Protein AF-A0A9P1FTI4-F1 (afdb_monomer_lite)

Structure (mmCIF, N/CA/C/O backbone):
data_AF-A0A9P1FTI4-F1
#
_entry.id   AF-A0A9P1FTI4-F1
#
loop_
_atom_site.group_PDB
_atom_site.id
_atom_site.type_symbol
_atom_site.label_atom_id
_atom_site.label_alt_id
_atom_site.label_comp_id
_atom_site.label_asym_id
_atom_site.label_entity_id
_atom_site.label_seq_id
_atom_site.pdbx_PDB_ins_code
_atom_site.Cartn_x
_atom_site.Cartn_y
_atom_site.Cartn_z
_atom_site.occupancy
_atom_site.B_iso_or_equiv
_atom_site.auth_seq_id
_atom_site.auth_comp_id
_atom_site.auth_asym_id
_atom_site.auth_atom_id
_atom_site.pdbx_PDB_model_num
ATOM 1 N N . MET A 1 1 ? -31.763 25.093 73.294 1.00 42.66 1 MET A N 1
ATOM 2 C CA . MET A 1 1 ? -30.892 25.467 72.161 1.00 42.66 1 MET A CA 1
ATOM 3 C C . MET A 1 1 ? -30.062 24.244 71.807 1.00 42.66 1 MET A C 1
ATOM 5 O O . MET A 1 1 ? -29.067 23.992 72.467 1.00 42.66 1 MET A O 1
ATOM 9 N N . ALA A 1 2 ? -30.542 23.418 70.876 1.00 40.00 2 ALA A N 1
ATOM 10 C CA . ALA A 1 2 ? -29.812 22.247 70.394 1.00 40.00 2 ALA A CA 1
ATOM 11 C C . ALA A 1 2 ? -29.097 22.649 69.100 1.00 40.00 2 ALA A C 1
ATOM 13 O O . ALA A 1 2 ? -29.749 23.074 68.147 1.00 40.00 2 ALA A O 1
ATOM 14 N N . ALA A 1 3 ? -27.766 22.609 69.123 1.00 43.12 3 ALA A N 1
ATOM 15 C CA . ALA A 1 3 ? -26.923 22.928 67.983 1.00 43.12 3 ALA A CA 1
ATOM 16 C C . ALA A 1 3 ? -27.017 21.798 66.950 1.00 43.12 3 ALA A C 1
ATOM 18 O O . ALA A 1 3 ? -26.816 20.630 67.278 1.00 43.12 3 ALA A O 1
ATOM 19 N N . ALA A 1 4 ? -27.364 22.160 65.717 1.00 46.47 4 ALA A N 1
ATOM 20 C CA . ALA A 1 4 ? -27.343 21.265 64.574 1.00 46.47 4 ALA A CA 1
ATOM 21 C C . ALA A 1 4 ? -25.889 21.068 64.124 1.00 46.47 4 ALA A C 1
ATOM 23 O O . ALA A 1 4 ? -25.271 21.985 63.582 1.00 46.47 4 ALA A O 1
ATOM 24 N N . ASP A 1 5 ? -25.359 19.872 64.367 1.00 45.69 5 ASP A N 1
ATOM 25 C CA . ASP A 1 5 ? -24.076 19.411 63.843 1.00 45.69 5 ASP A CA 1
ATOM 26 C C . ASP A 1 5 ? -24.186 19.260 62.317 1.00 45.69 5 ASP A C 1
ATOM 28 O O . ASP A 1 5 ? -24.757 18.303 61.791 1.00 45.69 5 ASP A O 1
ATOM 32 N N . SER A 1 6 ? -23.696 20.264 61.592 1.00 50.72 6 SER A N 1
ATOM 33 C CA . SER A 1 6 ? -23.558 20.220 60.137 1.00 50.72 6 SER A CA 1
ATOM 34 C C . SER A 1 6 ? -22.276 19.470 59.796 1.00 50.72 6 SER A C 1
ATOM 36 O O . SER A 1 6 ? -21.194 20.055 59.755 1.00 50.72 6 SER A O 1
ATOM 38 N N . GLN A 1 7 ? -22.392 18.165 59.550 1.00 48.97 7 GLN A N 1
ATOM 39 C CA . GLN A 1 7 ? -21.304 17.389 58.965 1.00 48.97 7 GLN A CA 1
ATOM 40 C C . GLN A 1 7 ? -21.065 17.860 57.529 1.00 48.97 7 GLN A C 1
ATOM 42 O O . GLN A 1 7 ? -21.863 17.628 56.623 1.00 48.97 7 GLN A O 1
ATOM 47 N N . VAL A 1 8 ? -19.943 18.549 57.344 1.00 47.97 8 VAL A N 1
ATOM 48 C CA . VAL A 1 8 ? -19.378 18.892 56.043 1.00 47.97 8 VAL A CA 1
ATOM 49 C C . VAL A 1 8 ? -18.889 17.597 55.394 1.00 47.97 8 VAL A C 1
ATOM 51 O O . VAL A 1 8 ? -17.816 17.092 55.718 1.00 47.97 8 VAL A O 1
ATOM 54 N N . THR A 1 9 ? -19.690 17.040 54.489 1.00 51.03 9 THR A N 1
ATOM 55 C CA . THR A 1 9 ? -19.291 15.946 53.600 1.00 51.03 9 THR A CA 1
ATOM 56 C C . THR A 1 9 ? -18.140 16.442 52.724 1.00 51.03 9 THR A C 1
ATOM 58 O O . THR A 1 9 ? -18.342 17.263 51.828 1.00 51.03 9 THR A O 1
ATOM 61 N N . GLN A 1 10 ? -16.913 15.991 52.992 1.00 48.75 10 GLN A N 1
ATOM 62 C CA . GLN A 1 10 ? -15.814 16.194 52.049 1.00 48.75 10 GLN A CA 1
ATOM 63 C C . GLN A 1 10 ? -16.157 15.462 50.740 1.00 48.75 10 GLN A C 1
ATOM 65 O O . GLN A 1 10 ? -16.617 14.320 50.801 1.00 48.75 10 GLN A O 1
ATOM 70 N N . PRO A 1 11 ? -15.962 16.078 49.561 1.00 52.66 11 PRO A N 1
ATOM 71 C CA . PRO A 1 11 ? -16.122 15.366 48.304 1.00 52.66 11 PRO A CA 1
ATOM 72 C C . PRO A 1 11 ? -15.037 14.288 48.218 1.00 52.66 11 PRO A C 1
ATOM 74 O O . PRO A 1 11 ? -13.849 14.609 48.172 1.00 52.66 11 PRO A O 1
ATOM 77 N N . GLU A 1 12 ? -15.441 13.014 48.211 1.00 57.22 12 GLU A N 1
ATOM 78 C CA . GLU A 1 12 ? -14.567 11.903 47.834 1.00 57.22 12 GLU A CA 1
ATOM 79 C C . GLU A 1 12 ? -13.951 12.235 46.472 1.00 57.22 12 GLU A C 1
ATOM 81 O O . GLU A 1 12 ? -14.649 12.310 45.457 1.00 57.22 12 GLU A O 1
ATOM 86 N N . MET A 1 13 ? -12.642 12.496 46.444 1.00 57.00 13 MET A N 1
ATOM 87 C CA . MET A 1 13 ? -11.957 12.645 45.170 1.00 57.00 13 MET A CA 1
ATOM 88 C C . MET A 1 13 ? -12.032 11.305 44.434 1.00 57.00 13 MET A C 1
ATOM 90 O O . MET A 1 13 ? -11.666 10.284 45.022 1.00 57.00 13 MET A O 1
ATOM 94 N N . PRO A 1 14 ? -12.475 11.284 43.166 1.00 65.38 14 PRO A N 1
ATOM 95 C CA . PRO A 1 14 ? -12.556 10.047 42.411 1.00 65.38 14 PRO A CA 1
ATOM 96 C C . PRO A 1 14 ? -11.167 9.412 42.324 1.00 65.38 14 PRO A C 1
ATOM 98 O O . PRO A 1 14 ? -10.185 10.063 41.960 1.00 65.38 14 PRO A O 1
ATOM 101 N N . GLU A 1 15 ? -11.090 8.133 42.685 1.00 82.38 15 GLU A N 1
ATOM 102 C CA . GLU A 1 15 ? -9.857 7.354 42.651 1.00 82.38 15 GLU A CA 1
ATOM 103 C C . GLU A 1 15 ? -9.320 7.325 41.207 1.00 82.38 15 GLU A C 1
ATOM 105 O O . GLU A 1 15 ? -9.916 6.728 40.302 1.00 82.38 15 GLU A O 1
ATOM 110 N N . GLN A 1 16 ? -8.217 8.043 40.968 1.00 90.00 16 GLN A N 1
ATOM 111 C CA . GLN A 1 16 ? -7.611 8.139 39.644 1.00 90.00 16 GLN A CA 1
ATOM 112 C C . GLN A 1 16 ? -6.806 6.879 39.328 1.00 90.00 16 GLN A C 1
ATOM 114 O O . GLN A 1 16 ? -5.861 6.515 40.027 1.00 90.00 16 GLN A O 1
ATOM 119 N N . MET A 1 17 ? -7.136 6.250 38.206 1.00 93.19 17 MET A N 1
ATOM 120 C CA . MET A 1 17 ? -6.554 4.998 37.742 1.00 93.19 17 MET A CA 1
ATOM 121 C C . MET A 1 17 ? -5.672 5.227 36.513 1.00 93.19 17 MET A C 1
ATOM 123 O O . MET A 1 17 ? -6.069 5.886 35.550 1.00 93.19 17 MET A O 1
ATOM 127 N N . LYS A 1 18 ? -4.470 4.640 36.500 1.00 95.44 18 LYS A N 1
ATOM 128 C CA . LYS A 1 18 ? -3.548 4.727 35.355 1.00 95.44 18 LYS A CA 1
ATOM 129 C C . LYS A 1 18 ? -3.858 3.661 34.310 1.00 95.44 18 LYS A C 1
ATOM 131 O O . LYS A 1 18 ? -3.887 2.467 34.603 1.00 95.44 18 LYS A O 1
ATOM 136 N N . CYS A 1 19 ? -4.060 4.082 33.063 1.00 97.00 19 CYS A N 1
ATOM 137 C CA . CYS A 1 19 ? -4.271 3.172 31.941 1.00 97.00 19 CYS A CA 1
ATOM 138 C C . CYS A 1 19 ? -2.994 2.385 31.625 1.00 97.00 19 CYS A C 1
ATOM 140 O O . CYS A 1 19 ? -1.959 2.976 31.341 1.00 97.00 19 CYS A O 1
ATOM 142 N N . TRP A 1 20 ? -3.085 1.055 31.573 1.00 96.56 20 TRP A N 1
ATOM 143 C CA . TRP A 1 20 ? -1.959 0.168 31.261 1.00 96.56 20 TRP A CA 1
ATOM 144 C C . TRP A 1 20 ? -1.377 0.385 29.854 1.00 96.56 20 TRP A C 1
ATOM 146 O O . TRP A 1 20 ? -0.209 0.092 29.635 1.00 96.56 20 TRP A O 1
ATOM 156 N N . LEU A 1 21 ? -2.176 0.890 28.903 1.00 95.94 21 LEU A N 1
ATOM 157 C CA . LEU A 1 21 ? -1.749 1.047 27.509 1.00 95.94 21 LEU A CA 1
ATOM 158 C C . LEU A 1 21 ? -1.264 2.440 27.135 1.00 95.94 21 LEU A C 1
ATOM 160 O O . LEU A 1 21 ? -0.453 2.509 26.237 1.00 95.94 21 LEU A O 1
ATOM 164 N N . CYS A 1 22 ? -1.758 3.527 27.737 1.00 96.38 22 CYS A N 1
ATOM 165 C CA . CYS A 1 22 ? -1.290 4.891 27.420 1.00 96.38 22 CYS A CA 1
ATOM 166 C C . CYS A 1 22 ? -0.618 5.599 28.604 1.00 96.38 22 CYS A C 1
ATOM 168 O O . CYS A 1 22 ? -0.167 6.739 28.466 1.00 96.38 22 CYS A O 1
ATOM 170 N N . ALA A 1 23 ? -0.594 4.955 29.774 1.00 95.94 23 ALA A N 1
ATOM 171 C CA . ALA A 1 23 ? -0.052 5.467 31.031 1.00 95.94 23 ALA A CA 1
ATOM 172 C C . ALA A 1 23 ? -0.648 6.808 31.517 1.00 95.94 23 ALA A C 1
ATOM 174 O O . ALA A 1 23 ? -0.103 7.419 32.432 1.00 95.94 23 ALA A O 1
ATOM 175 N N . GLN A 1 24 ? -1.765 7.270 30.940 1.00 95.06 24 GLN A N 1
ATOM 176 C CA . GLN A 1 24 ? -2.508 8.442 31.418 1.00 95.06 24 GLN A CA 1
ATOM 177 C C . GLN A 1 24 ? -3.446 8.061 32.574 1.00 95.06 24 GLN A C 1
ATOM 179 O O . GLN A 1 24 ? -3.925 6.923 32.636 1.00 95.06 24 GLN A O 1
ATOM 184 N N . SER A 1 25 ? -3.700 9.012 33.474 1.00 95.31 25 SER A N 1
ATOM 185 C CA . SER A 1 25 ? -4.642 8.870 34.590 1.00 95.31 25 SER A CA 1
ATOM 186 C C . SER A 1 25 ? -6.066 9.208 34.148 1.00 95.31 25 SER A C 1
ATOM 188 O O . SER A 1 25 ? -6.272 10.172 33.414 1.00 95.31 25 SER A O 1
ATOM 190 N N . PHE A 1 26 ? -7.035 8.419 34.602 1.00 94.56 26 PHE A N 1
ATOM 191 C CA . PHE A 1 26 ? -8.459 8.586 34.314 1.00 94.56 26 PHE A CA 1
ATOM 192 C C . PHE A 1 26 ? -9.287 8.275 35.555 1.00 94.56 26 PHE A C 1
ATOM 194 O O . PHE A 1 26 ? -8.846 7.518 36.419 1.00 94.56 26 PHE A O 1
ATOM 201 N N . ASP A 1 27 ? -10.518 8.769 35.595 1.00 94.06 27 ASP A N 1
ATOM 202 C CA . ASP A 1 27 ? -11.474 8.350 36.619 1.00 94.06 27 ASP A CA 1
ATOM 203 C C . ASP A 1 27 ? -11.895 6.890 36.388 1.00 94.06 27 ASP A C 1
ATOM 205 O O . ASP A 1 27 ? -11.961 6.417 35.245 1.00 94.06 27 ASP A O 1
ATOM 209 N N . ALA A 1 28 ? -12.255 6.176 37.458 1.00 89.62 28 ALA A N 1
ATOM 210 C CA . ALA A 1 28 ? -12.674 4.774 37.379 1.00 89.62 28 ALA A CA 1
ATOM 211 C C . ALA A 1 28 ? -13.807 4.527 36.352 1.00 89.62 28 ALA A C 1
ATOM 213 O O . ALA A 1 28 ? -13.798 3.512 35.651 1.00 89.62 28 ALA A O 1
ATOM 214 N N . GLY A 1 29 ? -14.736 5.480 36.191 1.00 91.44 29 GLY A N 1
ATOM 215 C CA . GLY A 1 29 ? -15.846 5.402 35.229 1.00 91.44 29 GLY A CA 1
ATOM 216 C C . GLY A 1 29 ? -15.455 5.591 33.754 1.00 91.44 29 GLY A C 1
ATOM 217 O O . GLY A 1 29 ? -16.225 5.243 32.860 1.00 91.44 29 GLY A O 1
ATOM 218 N N . GLN A 1 30 ? -14.258 6.106 33.464 1.00 91.62 30 GLN A N 1
ATOM 219 C CA . GLN A 1 30 ? -13.787 6.382 32.097 1.00 91.62 30 GLN A CA 1
ATOM 220 C C . GLN A 1 30 ? -13.090 5.176 31.442 1.00 91.62 30 GLN A C 1
ATOM 222 O O . GLN A 1 30 ? -12.586 5.254 30.311 1.00 91.62 30 GLN A O 1
ATOM 227 N N . GLY A 1 31 ? -13.041 4.041 32.137 1.00 93.06 31 GLY A N 1
ATOM 228 C CA . GLY A 1 31 ? -12.370 2.840 31.672 1.00 93.06 31 GLY A CA 1
ATOM 229 C C . GLY A 1 31 ? -12.990 1.560 32.205 1.00 93.06 31 GLY A C 1
ATOM 230 O O . GLY A 1 31 ? -14.121 1.521 32.679 1.00 93.06 31 GLY A O 1
ATOM 231 N N . ARG A 1 32 ? -12.243 0.470 32.056 1.00 93.81 32 ARG A N 1
ATOM 232 C CA . ARG A 1 32 ? -12.581 -0.830 32.631 1.00 93.81 32 ARG A CA 1
ATOM 233 C C . ARG A 1 32 ? -11.359 -1.402 33.324 1.00 93.81 32 ARG A C 1
ATOM 235 O O . ARG A 1 32 ? -10.281 -1.465 32.730 1.00 93.81 32 ARG A O 1
ATOM 242 N N . LEU A 1 33 ? -11.556 -1.851 34.557 1.00 92.94 33 LEU A N 1
ATOM 243 C CA . LEU A 1 33 ? -10.583 -2.633 35.302 1.00 92.94 33 LEU A CA 1
ATOM 244 C C . LEU A 1 33 ? -10.789 -4.118 34.980 1.00 92.94 33 LEU A C 1
ATOM 246 O O . LEU A 1 33 ? -11.900 -4.632 35.086 1.00 92.94 33 LEU A O 1
ATOM 250 N N . HIS A 1 34 ? -9.730 -4.803 34.554 1.00 91.06 34 HIS A N 1
ATOM 251 C CA . HIS A 1 34 ? -9.733 -6.248 34.338 1.00 91.06 34 HIS A CA 1
ATOM 252 C C . HIS A 1 34 ? -8.574 -6.878 35.116 1.00 91.06 34 HIS A C 1
ATOM 254 O O . HIS A 1 34 ? -7.407 -6.775 34.721 1.00 91.06 34 HIS A O 1
ATOM 260 N N . GLY A 1 35 ? -8.888 -7.518 36.244 1.00 91.50 35 GLY A N 1
ATOM 261 C CA . GLY A 1 35 ? -7.881 -7.941 37.218 1.00 91.50 35 GLY A CA 1
ATOM 262 C C . GLY A 1 35 ? -7.117 -6.727 37.756 1.00 91.50 35 GLY A C 1
ATOM 263 O O . GLY A 1 35 ? -7.725 -5.768 38.213 1.00 91.50 35 GLY A O 1
ATOM 264 N N . LYS A 1 36 ? -5.784 -6.736 37.642 1.00 91.38 36 LYS A N 1
ATOM 265 C CA . LYS A 1 36 ? -4.912 -5.624 38.076 1.00 91.38 36 LYS A CA 1
ATOM 266 C C . LYS A 1 36 ? -4.657 -4.561 36.995 1.00 91.38 36 LYS A C 1
ATOM 268 O O . LYS A 1 36 ? -3.855 -3.659 37.206 1.00 91.38 36 LYS A O 1
ATOM 273 N N . LYS A 1 37 ? -5.264 -4.687 35.807 1.00 93.75 37 LYS A N 1
ATOM 274 C CA . LYS A 1 37 ? -4.993 -3.805 34.659 1.00 93.75 37 LYS A CA 1
ATOM 275 C C . LYS A 1 37 ? -6.194 -2.919 34.363 1.00 93.75 37 LYS A C 1
ATOM 277 O O . LYS A 1 37 ? -7.245 -3.414 33.956 1.00 93.75 37 LYS A O 1
ATOM 282 N N . PHE A 1 38 ? -6.022 -1.611 34.519 1.00 95.81 38 PHE A N 1
ATOM 283 C CA . PHE A 1 38 ? -7.006 -0.623 34.092 1.00 95.81 38 PHE A CA 1
ATOM 284 C C . PHE A 1 38 ? -6.761 -0.213 32.635 1.00 95.81 38 PHE A C 1
ATOM 286 O O . PHE A 1 38 ? -5.624 0.012 32.220 1.00 95.81 38 PHE A O 1
ATOM 293 N N . LEU A 1 39 ? -7.827 -0.119 31.841 1.00 96.38 39 LEU A N 1
ATOM 294 C CA . LEU A 1 39 ? -7.790 0.349 30.456 1.00 96.38 39 LEU A CA 1
ATOM 295 C C . LEU A 1 39 ? -8.826 1.449 30.254 1.00 96.38 39 LEU A C 1
ATOM 297 O O . LEU A 1 39 ? -10.020 1.202 30.429 1.00 96.38 39 LEU A O 1
ATOM 301 N N . CYS A 1 40 ? -8.397 2.629 29.802 1.00 96.00 40 CYS A N 1
ATOM 302 C CA . CYS A 1 40 ? -9.334 3.684 29.418 1.00 96.00 40 CYS A CA 1
ATOM 303 C C . CYS A 1 40 ? -10.192 3.245 28.217 1.00 96.00 40 CYS A C 1
ATOM 305 O O . CYS A 1 40 ? -9.799 2.370 27.433 1.00 96.00 40 CYS A O 1
ATOM 307 N N . GLY A 1 41 ? -11.364 3.859 28.042 1.00 93.62 41 GLY A N 1
ATOM 308 C CA . GLY A 1 41 ? -12.307 3.484 26.984 1.00 93.62 41 GLY A CA 1
ATOM 309 C C . GLY A 1 41 ? -11.699 3.509 25.575 1.00 93.62 41 GLY A C 1
ATOM 310 O O . GLY A 1 41 ? -11.929 2.588 24.788 1.00 93.62 41 GLY A O 1
ATOM 311 N N . LEU A 1 42 ? -10.861 4.510 25.271 1.00 94.06 42 LEU A N 1
ATOM 312 C CA . LEU A 1 42 ? -10.211 4.629 23.963 1.00 94.06 42 LEU A CA 1
ATOM 313 C C . LEU A 1 42 ? -9.194 3.513 23.729 1.00 94.06 42 LEU A C 1
ATOM 315 O O . LEU A 1 42 ? -9.280 2.821 22.716 1.00 94.06 42 LEU A O 1
ATOM 319 N N . CYS A 1 43 ? -8.274 3.297 24.671 1.00 95.38 43 CYS A N 1
ATOM 320 C CA . CYS A 1 43 ? -7.262 2.249 24.558 1.00 95.38 43 CYS A CA 1
ATOM 321 C C . CYS A 1 43 ? -7.896 0.854 24.530 1.00 95.38 43 CYS A C 1
ATOM 323 O O . CYS A 1 43 ? -7.479 0.000 23.752 1.00 95.38 43 CYS A O 1
ATOM 325 N N . SER A 1 44 ? -8.953 0.630 25.317 1.00 94.25 44 SER A N 1
ATOM 326 C CA . SER A 1 44 ? -9.716 -0.622 25.303 1.00 94.25 44 SER A CA 1
ATOM 327 C C . SER A 1 44 ? -10.363 -0.888 23.939 1.00 94.25 44 SER A C 1
ATOM 329 O O . SER A 1 44 ? -10.307 -2.015 23.437 1.00 94.25 44 SER A O 1
ATOM 331 N N . ASN A 1 45 ? -10.965 0.136 23.325 1.00 93.25 45 ASN A N 1
ATOM 332 C CA . ASN A 1 45 ? -11.580 0.018 22.005 1.00 93.25 45 ASN A CA 1
ATOM 333 C C . ASN A 1 45 ? -10.532 -0.174 20.899 1.00 93.25 45 ASN A C 1
ATOM 335 O O . ASN A 1 45 ? -10.669 -1.066 20.061 1.00 93.25 45 ASN A O 1
ATOM 339 N N . ALA A 1 46 ? -9.455 0.612 20.925 1.00 94.12 46 ALA A N 1
ATOM 340 C CA . ALA A 1 46 ? -8.348 0.496 19.985 1.00 94.12 46 ALA A CA 1
ATOM 341 C C . ALA A 1 46 ? -7.705 -0.898 20.065 1.00 94.12 46 ALA A C 1
ATOM 343 O O . ALA A 1 46 ? -7.596 -1.589 19.057 1.00 94.12 46 ALA A O 1
ATOM 344 N N . HIS A 1 47 ? -7.388 -1.386 21.263 1.00 93.44 47 HIS A N 1
ATOM 345 C CA . HIS A 1 47 ? -6.794 -2.710 21.437 1.00 93.44 47 HIS A CA 1
ATOM 346 C C . HIS A 1 47 ? -7.713 -3.844 20.951 1.00 93.44 47 HIS A C 1
ATOM 348 O O . HIS A 1 47 ? -7.256 -4.772 20.283 1.00 93.44 47 HIS A O 1
ATOM 354 N N . ARG A 1 48 ? -9.026 -3.763 21.216 1.00 92.56 48 ARG A N 1
ATOM 355 C CA . ARG A 1 48 ? -10.003 -4.721 20.664 1.00 92.56 48 ARG A CA 1
ATOM 356 C C . ARG A 1 48 ? -10.086 -4.649 19.143 1.00 92.56 48 ARG A C 1
ATOM 358 O O . ARG A 1 48 ? -10.144 -5.684 18.485 1.00 92.56 48 ARG A O 1
ATOM 365 N N . THR A 1 49 ? -10.055 -3.444 18.584 1.00 92.56 49 THR A N 1
ATOM 366 C CA . THR A 1 49 ? -10.085 -3.226 17.135 1.00 92.56 49 THR A CA 1
ATOM 367 C C . THR A 1 49 ? -8.830 -3.787 16.462 1.00 92.56 49 THR A C 1
ATOM 369 O O . THR A 1 49 ? -8.955 -4.440 15.428 1.00 92.56 49 THR A O 1
ATOM 372 N N . MET A 1 50 ? -7.643 -3.628 17.059 1.00 92.81 50 MET A N 1
ATOM 373 C CA . MET A 1 50 ? -6.407 -4.261 16.573 1.00 92.81 50 MET A CA 1
ATOM 374 C C . MET A 1 50 ? -6.537 -5.783 16.569 1.00 92.81 50 MET A C 1
ATOM 376 O O . MET A 1 50 ? -6.362 -6.402 15.525 1.00 92.81 50 MET A O 1
ATOM 380 N N . ARG A 1 51 ? -6.964 -6.388 17.687 1.00 91.31 51 ARG A N 1
ATOM 381 C CA . ARG A 1 51 ? -7.171 -7.844 17.750 1.00 91.31 51 ARG A CA 1
ATOM 382 C C . ARG A 1 51 ? -8.187 -8.345 16.726 1.00 91.31 51 ARG A C 1
ATOM 384 O O . ARG A 1 51 ? -7.963 -9.380 16.114 1.00 91.31 51 ARG A O 1
ATOM 391 N N . ARG A 1 52 ? -9.273 -7.604 16.487 1.00 90.69 52 ARG A N 1
ATOM 392 C CA . ARG A 1 52 ? -10.298 -7.992 15.504 1.00 90.69 52 ARG A CA 1
ATOM 393 C C . ARG A 1 52 ? -9.785 -7.974 14.064 1.00 90.69 52 ARG A C 1
ATOM 395 O O . ARG A 1 52 ? -10.219 -8.805 13.271 1.00 90.69 52 ARG A O 1
ATOM 402 N N . ASN A 1 53 ? -8.940 -7.004 13.715 1.00 90.44 53 ASN A N 1
ATOM 403 C CA . ASN A 1 53 ? -8.477 -6.826 12.337 1.00 90.44 53 ASN A CA 1
ATOM 404 C C . ASN A 1 53 ? -7.148 -7.533 12.051 1.00 90.44 53 ASN A C 1
ATOM 406 O O . ASN A 1 53 ? -6.937 -7.915 10.913 1.00 90.44 53 ASN A O 1
ATOM 410 N N . LEU A 1 54 ? -6.277 -7.727 13.046 1.00 91.31 54 LEU A N 1
ATOM 411 C CA . LEU A 1 54 ? -4.934 -8.305 12.874 1.00 91.31 54 LEU A CA 1
ATOM 412 C C . LEU A 1 54 ? -4.729 -9.634 13.617 1.00 91.31 54 LEU A C 1
ATOM 414 O O . LEU A 1 54 ? -3.682 -10.262 13.483 1.00 91.31 54 LEU A O 1
ATOM 418 N N . GLY A 1 55 ? -5.691 -10.061 14.440 1.00 87.38 55 GLY A N 1
ATOM 419 C CA . GLY A 1 55 ? -5.546 -11.230 15.316 1.00 87.38 55 GLY A CA 1
ATOM 420 C C . GLY A 1 55 ? -4.661 -10.991 16.547 1.00 87.38 55 GLY A C 1
ATOM 421 O O . GLY A 1 55 ? -4.490 -11.892 17.359 1.00 87.38 55 GLY A O 1
ATOM 422 N N . GLY A 1 56 ? -4.110 -9.787 16.720 1.00 89.00 56 GLY A N 1
ATOM 423 C CA . GLY A 1 56 ? -3.151 -9.475 17.777 1.00 89.00 56 GLY A CA 1
ATOM 424 C C . GLY A 1 56 ? -2.495 -8.115 17.568 1.00 89.00 56 GLY A C 1
ATOM 425 O O . GLY A 1 56 ? -3.067 -7.239 16.915 1.00 89.00 56 GLY A O 1
ATOM 426 N N . TYR A 1 57 ? -1.295 -7.950 18.124 1.00 89.62 57 TYR A N 1
ATOM 427 C CA . TYR A 1 57 ? -0.409 -6.854 17.740 1.00 89.62 57 TYR A CA 1
ATOM 428 C C . TYR A 1 57 ? 0.229 -7.132 16.369 1.00 89.62 57 TYR A C 1
ATOM 430 O O . TYR A 1 57 ? 0.412 -8.302 16.009 1.00 89.62 57 TYR A O 1
ATOM 438 N N . PRO A 1 58 ? 0.582 -6.077 15.613 1.00 89.12 58 PRO A N 1
ATOM 439 C CA . PRO A 1 58 ? 1.484 -6.194 14.475 1.00 89.12 58 PRO A CA 1
ATOM 440 C C . PRO A 1 58 ? 2.765 -6.937 14.842 1.00 89.12 58 PRO A C 1
ATOM 442 O O . PRO A 1 58 ? 3.264 -6.781 15.958 1.00 89.12 58 PRO A O 1
ATOM 445 N N . GLU A 1 59 ? 3.302 -7.718 13.911 1.00 87.25 59 GLU A N 1
ATOM 446 C CA . GLU A 1 59 ? 4.552 -8.460 14.112 1.00 87.25 59 GLU A CA 1
ATOM 447 C C . GLU A 1 59 ? 5.703 -7.519 14.490 1.00 87.25 59 GLU A C 1
ATOM 449 O O . GLU A 1 59 ? 6.411 -7.739 15.472 1.00 87.25 59 GLU A O 1
ATOM 454 N N . GLU A 1 60 ? 5.795 -6.380 13.808 1.00 87.00 60 GLU A N 1
ATOM 455 C CA . GLU A 1 60 ? 6.810 -5.358 14.048 1.00 87.00 60 GLU A CA 1
ATOM 456 C C . GLU A 1 60 ? 6.671 -4.704 15.429 1.00 87.00 60 GLU A C 1
ATOM 458 O O . GLU A 1 60 ? 7.651 -4.195 15.976 1.00 87.00 60 GLU A O 1
ATOM 463 N N . MET A 1 61 ? 5.465 -4.735 16.005 1.00 90.50 61 MET A N 1
ATOM 464 C CA . MET A 1 61 ? 5.177 -4.188 17.329 1.00 90.50 61 MET A CA 1
ATOM 465 C C . MET A 1 61 ? 5.473 -5.151 18.478 1.00 90.50 61 MET A C 1
ATOM 467 O O . MET A 1 61 ? 5.501 -4.723 19.628 1.00 90.50 61 MET A O 1
ATOM 471 N N . GLN A 1 62 ? 5.718 -6.436 18.212 1.00 87.94 62 GLN A N 1
ATOM 472 C CA . GLN A 1 62 ? 6.002 -7.403 19.280 1.00 87.94 62 GLN A CA 1
ATOM 473 C C . GLN A 1 62 ? 7.311 -7.095 20.018 1.00 87.94 62 GLN A C 1
ATOM 475 O O . GLN A 1 62 ? 7.470 -7.463 21.177 1.00 87.94 62 GLN A O 1
ATOM 480 N N . THR A 1 63 ? 8.227 -6.387 19.356 1.00 87.88 63 THR A N 1
ATOM 481 C CA . THR A 1 63 ? 9.514 -5.957 19.919 1.00 87.88 63 THR A CA 1
ATOM 482 C C . THR A 1 63 ? 9.462 -4.566 20.552 1.00 87.88 63 THR A C 1
ATOM 484 O O . THR A 1 63 ? 10.513 -4.024 20.894 1.00 87.88 63 THR A O 1
ATOM 487 N N . PHE A 1 64 ? 8.283 -3.942 20.648 1.00 91.50 64 PHE A N 1
ATOM 488 C CA . PHE A 1 64 ? 8.157 -2.607 21.230 1.00 91.50 64 PHE A CA 1
ATOM 489 C C . PHE A 1 64 ? 8.308 -2.671 22.750 1.00 91.50 64 PHE A C 1
ATOM 491 O O . PHE A 1 64 ? 7.819 -3.594 23.405 1.00 91.50 64 PHE A O 1
ATOM 498 N N . THR A 1 65 ? 8.944 -1.656 23.325 1.00 92.62 65 THR A N 1
ATOM 499 C CA . THR A 1 65 ? 8.971 -1.459 24.773 1.00 92.62 65 THR A CA 1
ATOM 500 C C . THR A 1 65 ? 7.598 -1.007 25.281 1.00 92.62 65 THR A C 1
ATOM 502 O O . THR A 1 65 ? 6.738 -0.541 24.528 1.00 92.62 65 THR A O 1
ATOM 505 N N . SER A 1 66 ? 7.374 -1.108 26.594 1.00 92.06 66 SER A N 1
ATOM 506 C CA . SER A 1 66 ? 6.127 -0.625 27.207 1.00 92.06 66 SER A CA 1
ATOM 507 C C . SER A 1 66 ? 5.911 0.882 27.005 1.00 92.06 66 SER A C 1
ATOM 509 O O . SER A 1 66 ? 4.766 1.341 26.974 1.00 92.06 66 SER A O 1
ATOM 511 N N . GLU A 1 67 ? 6.992 1.651 26.883 1.00 93.69 67 GLU A N 1
ATOM 512 C CA . GLU A 1 67 ? 6.950 3.094 26.636 1.00 93.69 67 GLU A CA 1
ATOM 513 C C . GLU A 1 67 ? 6.577 3.389 25.183 1.00 93.69 67 GLU A C 1
ATOM 515 O O . GLU A 1 67 ? 5.648 4.157 24.949 1.00 93.69 67 GLU A O 1
ATOM 520 N N . GLU A 1 68 ? 7.180 2.684 24.218 1.00 92.69 68 GLU A N 1
ATOM 521 C CA . GLU A 1 68 ? 6.834 2.801 22.793 1.00 92.69 68 GLU A CA 1
ATOM 522 C C . GLU A 1 68 ? 5.357 2.447 22.544 1.00 92.69 68 GLU A C 1
ATOM 524 O O . GLU A 1 68 ? 4.650 3.129 21.795 1.00 92.69 68 GLU A O 1
ATOM 529 N N . ILE A 1 69 ? 4.851 1.406 23.218 1.00 94.38 69 ILE A N 1
ATOM 530 C CA . ILE A 1 69 ? 3.420 1.075 23.200 1.00 94.38 69 ILE A CA 1
ATOM 531 C C . ILE A 1 69 ? 2.608 2.235 23.792 1.00 94.38 69 ILE A C 1
ATOM 533 O O . ILE A 1 69 ? 1.609 2.649 23.200 1.00 94.38 69 ILE A O 1
ATOM 537 N N . SER A 1 70 ? 3.044 2.798 24.922 1.00 95.69 70 SER A N 1
ATOM 538 C CA . SER A 1 70 ? 2.360 3.927 25.563 1.00 95.69 70 SER A CA 1
ATOM 539 C C . SER A 1 70 ? 2.258 5.152 24.666 1.00 95.69 70 SER A C 1
ATOM 541 O O . SER A 1 70 ? 1.178 5.740 24.552 1.00 95.69 70 SER A O 1
ATOM 543 N N . ASP A 1 71 ? 3.335 5.499 23.973 1.00 95.19 71 ASP A N 1
ATOM 544 C CA . ASP A 1 71 ? 3.386 6.645 23.072 1.00 95.19 71 ASP A CA 1
ATOM 545 C C . ASP A 1 71 ? 2.544 6.441 21.814 1.00 95.19 71 ASP A C 1
ATOM 547 O O . ASP A 1 71 ? 1.845 7.367 21.378 1.00 95.19 71 ASP A O 1
ATOM 551 N N . LEU A 1 72 ? 2.477 5.212 21.292 1.00 94.88 72 LEU A N 1
ATOM 552 C CA . LEU A 1 72 ? 1.533 4.872 20.231 1.00 94.88 72 LEU A CA 1
ATOM 553 C C . LEU A 1 72 ? 0.092 5.158 20.674 1.00 94.88 72 LEU A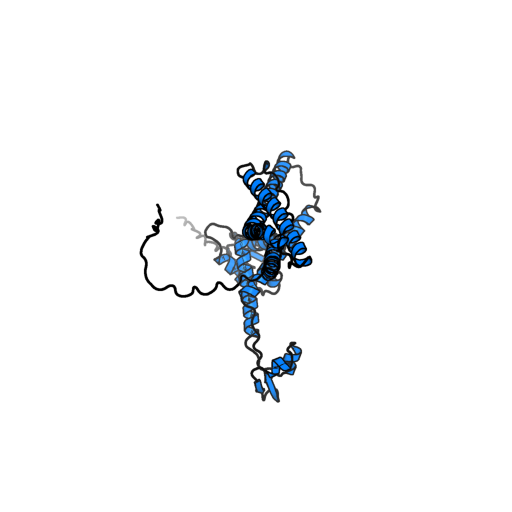 C 1
ATOM 555 O O . LEU A 1 72 ? -0.648 5.851 19.972 1.00 94.88 72 LEU A O 1
ATOM 559 N N . PHE A 1 73 ? -0.327 4.658 21.840 1.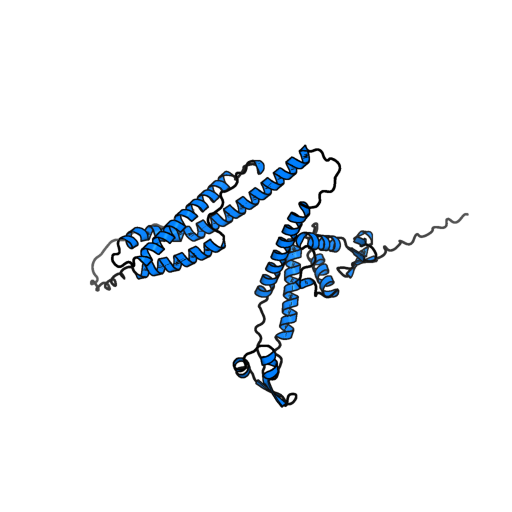00 95.56 73 PHE A N 1
ATOM 560 C CA . PHE A 1 73 ? -1.696 4.870 22.315 1.00 95.56 73 PHE A CA 1
ATOM 561 C C . PHE A 1 73 ? -1.973 6.336 22.678 1.00 95.56 73 PHE A C 1
ATOM 563 O O . PHE A 1 73 ? -3.077 6.819 22.416 1.00 95.56 73 PHE A O 1
ATOM 570 N N . ARG A 1 74 ? -0.990 7.086 23.192 1.00 95.94 74 ARG A N 1
ATOM 571 C CA . ARG A 1 74 ? -1.096 8.549 23.368 1.00 95.94 74 ARG A CA 1
ATOM 572 C C . ARG A 1 74 ? -1.286 9.269 22.032 1.00 95.94 74 ARG A C 1
ATOM 574 O O . ARG A 1 74 ? -2.113 10.175 21.934 1.00 95.94 74 ARG A O 1
ATOM 581 N N . THR A 1 75 ? -0.609 8.819 20.980 1.00 94.81 75 THR A N 1
ATOM 582 C CA . THR A 1 75 ? -0.809 9.340 19.620 1.00 94.81 75 THR A CA 1
ATOM 583 C C . THR A 1 75 ? -2.214 9.022 19.098 1.00 94.81 75 THR A C 1
ATOM 585 O O . THR A 1 75 ? -2.848 9.857 18.457 1.00 94.81 75 THR A O 1
ATOM 588 N N . LEU A 1 76 ? -2.772 7.849 19.413 1.00 94.56 76 LEU A N 1
ATOM 589 C CA . LEU A 1 76 ? -4.168 7.542 19.075 1.00 94.56 76 LEU A CA 1
ATOM 590 C C . LEU A 1 76 ? -5.160 8.443 19.823 1.00 94.56 76 LEU A C 1
ATOM 592 O O . LEU A 1 76 ? -6.182 8.824 19.251 1.00 94.56 76 LEU A O 1
ATOM 596 N N . HIS A 1 77 ? -4.857 8.816 21.070 1.00 93.00 77 HIS A N 1
ATOM 597 C CA . HIS A 1 77 ? -5.639 9.802 21.816 1.00 93.00 77 HIS A CA 1
ATOM 598 C C . HIS A 1 77 ? -5.635 11.172 21.123 1.00 93.00 77 HIS A C 1
ATOM 600 O O . HIS A 1 77 ? -6.706 11.751 20.946 1.00 93.00 77 HIS A O 1
ATOM 606 N N . SER A 1 78 ? -4.474 11.666 20.679 1.00 91.88 78 SER A N 1
ATOM 607 C CA . SER A 1 78 ? -4.374 12.974 20.009 1.00 91.88 78 SER A CA 1
ATOM 608 C C . SER A 1 78 ? -5.020 13.000 18.620 1.00 91.88 78 SER A C 1
ATOM 610 O O . SER A 1 78 ? -5.455 14.051 18.156 1.00 91.88 78 SER A O 1
ATOM 612 N N . LYS A 1 79 ? -5.127 11.843 17.956 1.00 91.31 79 LYS A N 1
ATOM 613 C CA . LYS A 1 79 ? -5.791 11.687 16.652 1.00 91.31 79 LYS A CA 1
ATOM 614 C C . LYS A 1 79 ? -7.286 11.367 16.749 1.00 91.31 79 LYS A C 1
ATOM 616 O O . LYS A 1 79 ? -7.925 11.156 15.717 1.00 91.31 79 LYS A O 1
ATOM 621 N N . LYS A 1 80 ? -7.862 11.315 17.954 1.00 90.12 80 LYS A N 1
ATOM 622 C CA . LYS A 1 80 ? -9.298 11.078 18.136 1.00 90.12 80 LYS A CA 1
ATOM 623 C C . LYS A 1 80 ? -10.098 12.290 17.619 1.00 90.12 80 LYS A C 1
ATOM 625 O O . LYS A 1 80 ? -9.884 13.394 18.116 1.00 90.12 80 LYS A O 1
ATOM 630 N N . PRO A 1 81 ? -11.042 12.117 16.677 1.00 85.38 81 PRO A N 1
ATOM 631 C CA . PRO A 1 81 ? -11.876 13.222 16.211 1.00 85.38 81 PRO A CA 1
ATOM 632 C C . PRO A 1 81 ? -12.833 13.709 17.312 1.00 85.38 81 PRO A C 1
ATOM 634 O O . PRO A 1 81 ? -13.358 12.909 18.095 1.00 85.38 81 PRO A O 1
ATOM 637 N N . ALA A 1 82 ? -13.095 15.019 17.350 1.00 79.06 82 ALA A N 1
ATOM 638 C CA . ALA A 1 82 ? -14.084 15.615 18.245 1.00 79.06 82 ALA A CA 1
ATOM 639 C C . ALA A 1 82 ? -15.485 15.086 17.884 1.00 79.06 82 ALA A C 1
ATOM 641 O O . ALA A 1 82 ? -15.988 15.341 16.796 1.00 79.06 82 ALA A O 1
ATOM 642 N N . GLY A 1 83 ? -16.085 14.287 18.768 1.00 70.75 83 GLY A N 1
ATOM 643 C CA . GLY A 1 83 ? -17.421 13.709 18.566 1.00 70.75 83 GLY A CA 1
ATOM 644 C C . GLY A 1 83 ? -17.467 12.341 17.872 1.00 70.75 83 GLY A C 1
ATOM 645 O O . GLY A 1 83 ? -18.555 11.824 17.644 1.00 70.75 83 GLY A O 1
ATOM 646 N N . GLY A 1 84 ? -16.319 11.719 17.571 1.00 75.25 84 GLY A N 1
ATOM 647 C CA . GLY A 1 84 ? -16.266 10.424 16.884 1.00 75.25 84 GLY A CA 1
ATOM 648 C C . GLY A 1 84 ? -15.442 9.349 17.597 1.00 75.25 84 GLY A C 1
ATOM 649 O O . GLY A 1 84 ? -14.594 9.616 18.454 1.00 75.25 84 GLY A O 1
ATOM 650 N N . GLY A 1 85 ? -15.689 8.096 17.212 1.00 80.75 85 GLY A N 1
ATOM 651 C CA . GLY A 1 85 ? -14.810 6.973 17.528 1.00 80.75 85 GLY A CA 1
ATOM 652 C C . GLY A 1 85 ? -13.552 6.983 16.657 1.00 80.75 85 GLY A C 1
ATOM 653 O O . GLY A 1 85 ? -13.540 7.519 15.550 1.00 80.75 85 GLY A O 1
ATOM 654 N N . LEU A 1 86 ? -12.482 6.364 17.149 1.00 88.38 86 LEU A N 1
ATOM 655 C CA . LEU A 1 86 ? -11.261 6.169 16.377 1.00 88.38 86 LEU A CA 1
ATOM 656 C C . LEU A 1 86 ? -11.513 5.113 15.290 1.00 88.38 86 LEU A C 1
ATOM 658 O O . LEU A 1 86 ? -11.858 3.973 15.605 1.00 88.38 86 LEU A O 1
ATOM 662 N N . ASN A 1 87 ? -11.378 5.491 14.018 1.00 91.12 87 ASN A N 1
ATOM 663 C CA . ASN A 1 87 ? -11.601 4.567 12.909 1.00 91.12 87 ASN A CA 1
ATOM 664 C C . ASN A 1 87 ? -10.362 3.672 12.671 1.00 91.12 87 ASN A C 1
ATOM 666 O O . ASN A 1 87 ? -9.231 4.036 13.004 1.00 91.12 87 ASN A O 1
ATOM 670 N N . TRP A 1 88 ? -10.576 2.496 12.072 1.00 92.56 88 TRP A N 1
ATOM 671 C CA . TRP A 1 88 ? -9.501 1.530 11.810 1.00 92.56 88 TRP A CA 1
ATOM 672 C C . TRP A 1 88 ? -8.413 2.076 10.876 1.00 92.56 88 TRP A C 1
ATOM 674 O O . TRP A 1 88 ? -7.235 1.827 11.108 1.00 92.56 88 TRP A O 1
ATOM 684 N N . GLN A 1 89 ? -8.780 2.858 9.857 1.00 91.69 89 GLN A N 1
ATOM 685 C CA . GLN A 1 89 ? -7.818 3.417 8.900 1.00 91.69 89 GLN A CA 1
ATOM 686 C C . GLN A 1 89 ? -6.856 4.408 9.568 1.00 91.69 89 GLN A C 1
ATOM 688 O O . GLN A 1 89 ? -5.657 4.377 9.316 1.00 91.69 89 GLN A O 1
ATOM 693 N N . THR A 1 90 ? -7.355 5.233 10.487 1.00 92.06 90 THR A N 1
ATOM 694 C CA . THR A 1 90 ? -6.565 6.152 11.304 1.00 92.06 90 THR A CA 1
ATOM 695 C C . THR A 1 90 ? -5.642 5.374 12.229 1.00 92.06 90 THR A C 1
ATOM 697 O O . THR A 1 90 ? -4.459 5.691 12.298 1.00 92.06 90 THR A O 1
ATOM 700 N N . MET A 1 91 ? -6.136 4.320 12.888 1.00 93.81 91 MET A N 1
ATOM 701 C CA . MET A 1 91 ? -5.277 3.454 13.702 1.00 93.81 91 MET A CA 1
ATOM 702 C C . MET A 1 91 ? -4.158 2.827 12.875 1.00 93.81 91 MET A C 1
ATOM 704 O O . MET A 1 91 ? -3.005 2.848 13.294 1.00 93.81 91 MET A O 1
ATOM 708 N N . LYS A 1 92 ? -4.488 2.304 11.692 1.00 93.44 92 LYS A N 1
ATOM 709 C CA . LY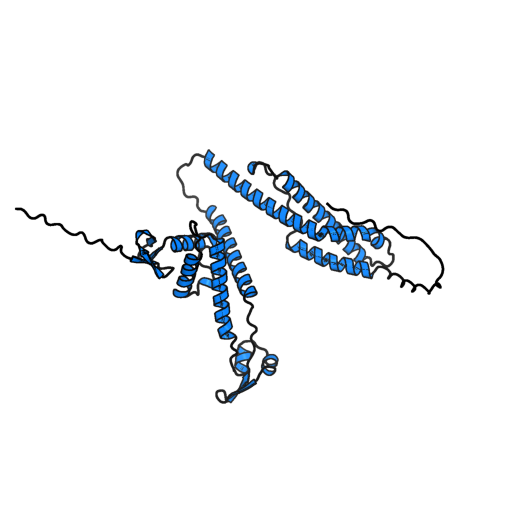S A 1 92 ? -3.531 1.696 10.770 1.00 93.44 92 LYS A CA 1
ATOM 710 C C . LYS A 1 92 ? -2.471 2.695 10.315 1.00 93.44 92 LYS A C 1
ATOM 712 O O . LYS A 1 92 ? -1.290 2.397 10.426 1.00 93.44 92 LYS A O 1
ATOM 717 N N . ALA A 1 93 ? -2.874 3.891 9.893 1.00 91.50 93 ALA A N 1
ATOM 718 C CA . ALA A 1 93 ? -1.951 4.952 9.496 1.00 91.50 93 ALA A CA 1
ATOM 719 C C . ALA A 1 93 ? -1.009 5.363 10.640 1.00 91.50 93 ALA A C 1
ATOM 721 O O . ALA A 1 93 ? 0.191 5.535 10.425 1.00 91.50 93 ALA A O 1
ATOM 722 N N . VAL A 1 94 ? -1.531 5.473 11.867 1.00 93.81 94 VAL A N 1
ATOM 723 C CA . VAL A 1 94 ? -0.725 5.786 13.056 1.00 93.81 94 VAL A CA 1
ATOM 724 C C . VAL A 1 94 ? 0.253 4.652 13.379 1.00 93.81 94 VAL A C 1
ATOM 726 O O . VAL A 1 94 ? 1.411 4.940 13.671 1.00 93.81 94 VAL A O 1
ATOM 729 N N . MET A 1 95 ? -0.162 3.383 13.281 1.00 94.12 95 MET A N 1
ATOM 730 C CA . MET A 1 95 ? 0.742 2.236 13.446 1.00 94.12 95 MET A CA 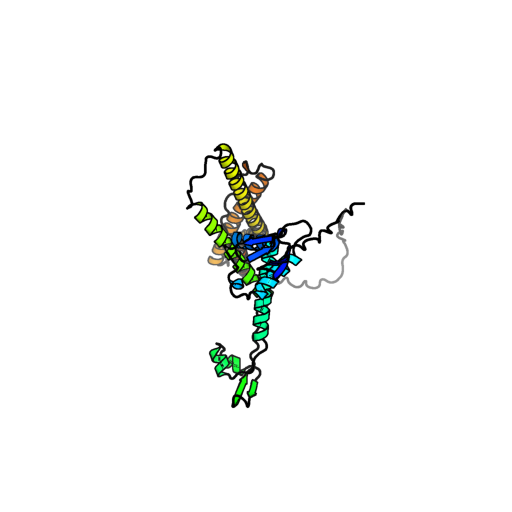1
ATOM 731 C C . MET A 1 95 ? 1.839 2.225 12.376 1.00 94.12 95 MET A C 1
ATOM 733 O O . MET A 1 95 ? 3.010 2.188 12.739 1.00 94.12 95 MET A O 1
ATOM 737 N N . CYS A 1 96 ? 1.491 2.341 11.085 1.00 92.62 96 CYS A N 1
ATOM 738 C CA . CYS A 1 96 ? 2.473 2.401 9.995 1.00 92.62 96 CYS A CA 1
ATOM 739 C C . CYS A 1 96 ? 3.505 3.503 10.232 1.00 92.62 96 CYS A C 1
ATOM 741 O O . CYS A 1 96 ? 4.702 3.261 10.126 1.00 92.62 96 CYS A O 1
ATOM 743 N N . THR A 1 97 ? 3.035 4.702 10.586 1.00 91.25 97 THR A N 1
ATOM 744 C CA . THR A 1 97 ? 3.903 5.858 10.815 1.00 91.25 97 THR A CA 1
ATOM 745 C C . THR A 1 97 ? 4.853 5.604 11.983 1.00 91.25 97 THR A C 1
ATOM 747 O O . THR A 1 97 ? 6.049 5.804 11.828 1.00 91.25 97 THR A O 1
ATOM 750 N N . ASN A 1 98 ? 4.356 5.127 13.130 1.00 92.00 98 ASN A N 1
ATOM 751 C CA . ASN A 1 98 ? 5.201 4.886 14.305 1.00 92.00 98 ASN A CA 1
ATOM 752 C C . ASN A 1 98 ? 6.226 3.772 14.067 1.00 92.00 98 ASN A C 1
ATOM 754 O O . ASN A 1 98 ? 7.400 3.948 14.382 1.00 92.00 98 ASN A O 1
ATOM 758 N N . ILE A 1 99 ? 5.811 2.653 13.464 1.00 92.12 99 ILE A N 1
ATOM 759 C CA . ILE A 1 99 ? 6.726 1.548 13.141 1.00 92.12 99 ILE A CA 1
ATOM 760 C C . ILE A 1 99 ? 7.789 2.022 12.138 1.00 92.12 99 ILE A C 1
ATOM 762 O O . ILE A 1 99 ? 8.970 1.726 12.317 1.00 92.12 99 ILE A O 1
ATOM 766 N N . ALA A 1 100 ? 7.397 2.790 11.115 1.00 89.75 100 ALA A N 1
ATOM 767 C CA . ALA A 1 100 ? 8.328 3.303 10.115 1.00 89.75 100 ALA A CA 1
ATOM 768 C C . ALA A 1 100 ? 9.331 4.283 10.728 1.00 89.75 100 ALA A C 1
ATOM 770 O O . ALA A 1 100 ? 10.532 4.137 10.517 1.00 89.75 100 ALA A O 1
ATOM 771 N N . THR A 1 101 ? 8.855 5.240 11.529 1.00 89.44 101 THR A N 1
ATOM 772 C CA . THR A 1 101 ? 9.713 6.195 12.241 1.00 89.44 101 THR A CA 1
ATOM 773 C C . THR A 1 101 ? 10.723 5.471 13.127 1.00 89.44 101 THR A C 1
ATOM 775 O O . THR A 1 101 ? 11.914 5.742 13.007 1.00 89.44 101 THR A O 1
ATOM 778 N N . ARG A 1 102 ? 10.287 4.476 13.909 1.00 88.44 102 ARG A N 1
ATOM 779 C CA . ARG A 1 102 ? 11.172 3.658 14.749 1.00 88.44 102 ARG A CA 1
ATOM 780 C C . ARG A 1 102 ? 12.250 2.940 13.937 1.00 88.44 102 ARG A C 1
ATOM 782 O O . ARG A 1 102 ? 13.423 2.999 14.289 1.00 88.44 102 ARG A O 1
ATOM 789 N N . GLN A 1 103 ? 11.878 2.267 12.844 1.00 87.31 103 GLN A N 1
ATOM 790 C CA . GLN A 1 103 ? 12.855 1.571 11.993 1.00 87.31 103 GLN A CA 1
ATOM 791 C C . GLN A 1 103 ? 13.871 2.543 11.389 1.00 87.31 103 GLN A C 1
ATOM 793 O O . GLN A 1 103 ? 15.048 2.214 11.272 1.00 87.31 103 GLN A O 1
ATOM 798 N N . ILE A 1 104 ? 13.435 3.752 11.042 1.00 85.00 104 ILE A N 1
ATOM 799 C CA . ILE A 1 104 ? 14.310 4.792 10.504 1.00 85.00 104 ILE A CA 1
ATOM 800 C C . ILE A 1 104 ? 15.227 5.355 11.575 1.00 85.00 104 ILE A C 1
ATOM 802 O O . ILE A 1 104 ? 16.382 5.613 11.276 1.00 85.00 104 ILE A O 1
ATOM 806 N N . GLU A 1 105 ? 14.755 5.554 12.801 1.00 83.25 105 GLU A N 1
ATOM 807 C CA . GLU A 1 105 ? 15.597 5.989 13.920 1.00 83.25 105 GLU A CA 1
ATOM 808 C C . GLU A 1 105 ? 16.661 4.934 14.235 1.00 83.25 105 GLU A C 1
ATOM 810 O O . GLU A 1 105 ? 17.851 5.247 14.226 1.00 83.25 105 GLU A O 1
ATOM 815 N N . GLN A 1 106 ? 16.265 3.662 14.328 1.00 78.62 106 GLN A N 1
ATOM 816 C CA . GLN A 1 106 ? 17.199 2.543 14.479 1.00 78.62 106 GLN A CA 1
ATOM 817 C C . GLN A 1 106 ? 18.185 2.430 13.305 1.00 78.62 106 GLN A C 1
ATOM 819 O O . GLN A 1 106 ? 19.341 2.052 13.495 1.00 78.62 106 GLN A O 1
ATOM 824 N N . ALA A 1 107 ? 17.750 2.741 12.080 1.00 73.81 107 ALA A N 1
ATOM 825 C CA . ALA A 1 107 ? 18.622 2.762 10.910 1.00 73.81 107 ALA A CA 1
ATOM 826 C C . ALA A 1 107 ? 19.553 3.984 10.908 1.00 73.81 107 ALA A C 1
ATOM 828 O O . ALA A 1 107 ? 20.726 3.845 10.580 1.00 73.81 107 ALA A O 1
ATOM 829 N N . LYS A 1 108 ? 19.073 5.169 11.304 1.00 68.56 108 LYS A N 1
ATOM 830 C CA . LYS A 1 108 ? 19.868 6.403 11.406 1.00 68.56 108 LYS A CA 1
ATOM 831 C C . LYS A 1 108 ? 21.023 6.239 12.383 1.00 68.56 108 LYS A C 1
ATOM 833 O O . LYS A 1 108 ? 22.124 6.691 12.074 1.00 68.56 108 LYS A O 1
ATOM 838 N N . ASP A 1 109 ? 20.796 5.559 13.503 1.00 60.34 109 ASP A N 1
ATOM 839 C CA . ASP A 1 109 ? 21.860 5.254 14.460 1.00 60.34 109 ASP A CA 1
ATOM 840 C C . ASP A 1 109 ? 22.928 4.331 13.856 1.00 60.34 109 ASP A C 1
ATOM 842 O O . ASP A 1 109 ? 24.112 4.522 14.113 1.00 60.34 109 ASP A O 1
ATOM 846 N N . LYS A 1 110 ? 22.545 3.422 12.949 1.00 58.03 110 LYS A N 1
ATOM 847 C CA . LYS A 1 110 ? 23.475 2.547 12.207 1.00 58.03 110 LYS A CA 1
ATOM 848 C C . LYS A 1 110 ? 24.168 3.229 11.017 1.00 58.03 110 LYS A C 1
ATOM 850 O O . LYS A 1 110 ? 25.201 2.755 10.555 1.00 58.03 110 LYS A O 1
ATOM 855 N N . VAL A 1 111 ? 23.604 4.320 10.490 1.00 57.31 111 VAL A N 1
ATOM 856 C CA . VAL A 1 111 ? 24.065 5.009 9.262 1.00 57.31 111 VAL A CA 1
ATOM 857 C C . VAL A 1 111 ? 25.092 6.108 9.552 1.00 57.31 111 VAL A C 1
ATOM 859 O O . VAL A 1 111 ? 25.771 6.586 8.638 1.00 57.31 111 VAL A O 1
ATOM 862 N N . LYS A 1 112 ? 25.296 6.479 10.821 1.00 57.81 112 LYS A N 1
ATOM 863 C CA . LYS A 1 112 ? 26.456 7.277 11.245 1.00 57.81 112 LYS A CA 1
ATOM 864 C C . LYS A 1 112 ? 27.715 6.408 11.139 1.00 57.81 112 LYS A C 1
ATOM 866 O O . LYS A 1 112 ? 28.195 5.901 12.139 1.00 57.81 112 LYS A O 1
ATOM 871 N N . GLY A 1 113 ? 28.200 6.212 9.908 1.00 64.75 113 GLY A N 1
ATOM 872 C CA . GLY A 1 113 ? 29.239 5.244 9.552 1.00 64.75 113 GLY A CA 1
ATOM 873 C C . GLY A 1 113 ? 30.354 5.146 10.591 1.00 64.75 113 GLY A C 1
ATOM 874 O O . GLY A 1 113 ? 31.043 6.133 10.866 1.00 64.75 113 GLY A O 1
ATOM 875 N N . GLU A 1 114 ? 30.486 3.954 11.161 1.00 77.81 114 GLU A N 1
ATOM 876 C CA . GLU A 1 114 ? 31.527 3.593 12.117 1.00 77.81 114 GLU A CA 1
ATOM 877 C C . GLU A 1 114 ? 32.869 3.468 11.380 1.00 77.81 114 GLU A C 1
ATOM 879 O O . GLU A 1 114 ? 32.917 3.060 10.219 1.00 77.81 114 GLU A O 1
ATOM 884 N N . TRP A 1 115 ? 33.966 3.828 12.044 1.00 86.69 115 TRP A N 1
ATOM 885 C CA . TRP A 1 115 ? 35.311 3.572 11.529 1.00 86.69 115 TRP A CA 1
ATOM 886 C C . TRP A 1 115 ? 35.751 2.199 12.017 1.00 86.69 115 TRP A C 1
ATOM 888 O O . TRP A 1 115 ? 36.093 2.057 13.187 1.00 86.69 115 TRP A O 1
ATOM 898 N N . LEU A 1 116 ? 35.720 1.197 11.139 1.00 88.56 116 LEU A N 1
ATOM 899 C CA . LEU A 1 116 ? 36.044 -0.184 11.503 1.00 88.56 116 LEU A CA 1
ATOM 900 C C . LEU A 1 116 ? 37.088 -0.791 10.557 1.00 88.56 116 LEU A C 1
ATOM 902 O O . LEU A 1 116 ? 37.146 -0.396 9.387 1.00 88.56 116 LEU A O 1
ATOM 906 N N . PRO A 1 117 ? 37.901 -1.753 11.031 1.00 92.56 117 PRO A N 1
ATOM 907 C CA . PRO A 1 117 ? 38.824 -2.504 10.184 1.00 92.56 117 PRO A CA 1
ATOM 908 C C . PRO A 1 117 ? 38.109 -3.247 9.049 1.00 92.56 117 PRO A C 1
ATOM 910 O O . PRO A 1 117 ? 36.947 -3.640 9.188 1.00 92.56 117 PRO A O 1
ATOM 913 N N . ALA A 1 118 ? 38.822 -3.509 7.949 1.00 90.25 118 ALA A N 1
ATOM 914 C CA . ALA A 1 118 ? 38.269 -4.234 6.799 1.00 90.25 118 ALA A CA 1
ATOM 915 C C . ALA A 1 118 ? 37.682 -5.605 7.179 1.00 90.25 118 ALA A C 1
ATOM 917 O O . ALA A 1 118 ? 36.585 -5.940 6.743 1.00 90.25 118 ALA A O 1
ATOM 918 N N . SER A 1 119 ? 38.339 -6.346 8.077 1.00 90.25 119 SER A N 1
ATOM 919 C CA . SER A 1 119 ? 37.878 -7.661 8.550 1.00 90.25 119 SER A CA 1
ATOM 920 C C . SER A 1 119 ? 36.480 -7.630 9.186 1.00 90.25 119 SER A C 1
ATOM 922 O O . SER A 1 119 ? 35.684 -8.557 9.016 1.00 90.25 119 SER A O 1
ATOM 924 N N . VAL A 1 120 ? 36.141 -6.546 9.890 1.00 89.81 120 VAL A N 1
ATOM 925 C CA . VAL A 1 120 ? 34.824 -6.378 10.520 1.00 89.81 120 VAL A CA 1
ATOM 926 C C . VAL A 1 120 ? 33.755 -6.112 9.460 1.00 89.81 120 VAL A C 1
ATOM 928 O O . VAL A 1 120 ? 32.648 -6.643 9.548 1.00 89.81 120 VAL A O 1
ATOM 931 N N . TRP A 1 121 ? 34.084 -5.334 8.428 1.00 88.69 121 TRP A N 1
ATOM 932 C CA . TRP A 1 121 ? 33.179 -5.074 7.310 1.00 88.69 121 TRP A CA 1
ATOM 933 C C . TRP A 1 121 ? 32.968 -6.301 6.417 1.00 88.69 121 TRP A C 1
ATOM 935 O O . TRP A 1 121 ? 31.832 -6.563 6.022 1.00 88.69 121 TRP A O 1
ATOM 945 N N . GLU A 1 122 ? 34.011 -7.098 6.178 1.00 89.50 122 GLU A N 1
ATOM 946 C CA . GLU A 1 122 ? 33.914 -8.384 5.472 1.00 89.50 122 GLU A CA 1
ATOM 947 C C . GLU A 1 122 ? 32.975 -9.351 6.208 1.00 89.50 122 GLU A C 1
ATOM 949 O O . GLU A 1 122 ? 32.091 -9.953 5.601 1.00 89.50 122 GLU A O 1
ATOM 954 N N . THR A 1 123 ? 33.071 -9.410 7.542 1.00 88.12 123 THR A N 1
ATOM 955 C CA . THR A 1 123 ? 32.159 -10.212 8.381 1.00 88.12 123 THR A CA 1
ATOM 956 C C . THR A 1 123 ? 30.709 -9.716 8.298 1.00 88.12 123 THR A C 1
ATOM 958 O O . THR A 1 123 ? 29.767 -10.502 8.382 1.00 88.12 123 THR A O 1
ATOM 961 N N . ARG A 1 124 ? 30.510 -8.408 8.089 1.00 80.75 124 ARG A N 1
ATOM 962 C CA . ARG A 1 124 ? 29.193 -7.791 7.848 1.00 80.75 124 ARG A CA 1
ATOM 963 C C . ARG A 1 124 ? 28.695 -7.983 6.402 1.00 80.75 124 ARG A C 1
ATOM 965 O O . ARG A 1 124 ? 27.645 -7.441 6.062 1.00 80.75 124 ARG A O 1
ATOM 972 N N . GLY A 1 125 ? 29.411 -8.748 5.573 1.00 81.56 125 GLY A N 1
ATOM 973 C CA . GLY A 1 125 ? 29.006 -9.127 4.217 1.00 81.56 125 GLY A CA 1
ATOM 974 C C . GLY A 1 125 ? 29.414 -8.142 3.119 1.00 81.56 125 GLY A C 1
ATOM 975 O O . GLY A 1 125 ? 28.892 -8.226 2.009 1.00 81.56 125 GLY A O 1
ATOM 976 N N . TRP A 1 126 ? 30.320 -7.202 3.403 1.00 83.94 126 TRP A N 1
ATOM 977 C CA . TRP A 1 126 ? 30.830 -6.267 2.398 1.00 83.94 126 TRP A CA 1
ATOM 978 C C . TRP A 1 126 ? 32.012 -6.870 1.639 1.00 83.94 126 TRP A C 1
ATOM 980 O O . TRP A 1 126 ? 32.910 -7.458 2.235 1.00 83.94 126 TRP A O 1
ATOM 990 N N . ALA A 1 127 ? 32.036 -6.701 0.316 1.00 88.56 127 ALA A N 1
ATOM 991 C CA . ALA A 1 127 ? 33.158 -7.149 -0.500 1.00 88.56 127 ALA A CA 1
ATOM 992 C C . ALA A 1 127 ? 34.410 -6.306 -0.212 1.00 88.56 127 ALA A C 1
ATOM 994 O O . ALA A 1 127 ? 34.330 -5.075 -0.186 1.00 88.56 127 ALA A O 1
ATOM 995 N N . LYS A 1 128 ? 35.568 -6.963 -0.067 1.00 88.75 128 LYS A N 1
ATOM 996 C CA . LYS A 1 128 ? 36.865 -6.324 0.213 1.00 88.75 128 LYS A CA 1
ATOM 997 C C . LYS A 1 128 ? 37.184 -5.168 -0.736 1.00 88.75 128 LYS A C 1
ATOM 999 O O . LYS A 1 128 ? 37.519 -4.076 -0.289 1.00 88.75 128 LYS A O 1
ATOM 1004 N N . GLU A 1 129 ? 36.946 -5.366 -2.030 1.00 89.38 129 GLU A N 1
ATOM 1005 C CA . GLU A 1 129 ? 37.121 -4.326 -3.050 1.00 89.38 129 GLU A CA 1
ATOM 1006 C C . GLU A 1 129 ? 36.251 -3.093 -2.773 1.00 89.38 129 GLU A C 1
ATOM 1008 O O . GLU A 1 129 ? 36.709 -1.962 -2.889 1.00 89.38 129 GLU A O 1
ATOM 1013 N N . THR A 1 130 ? 34.998 -3.286 -2.353 1.00 84.19 130 THR A N 1
ATOM 1014 C CA . THR A 1 130 ? 34.086 -2.174 -2.043 1.00 84.19 130 THR A CA 1
ATOM 1015 C C . THR A 1 130 ? 34.530 -1.408 -0.800 1.00 84.19 130 THR A C 1
ATOM 1017 O O . THR A 1 130 ? 34.335 -0.197 -0.755 1.00 84.19 130 THR A O 1
ATOM 1020 N N . ILE A 1 131 ? 35.125 -2.094 0.182 1.00 87.88 131 ILE A N 1
ATOM 1021 C CA . ILE A 1 131 ? 35.648 -1.503 1.421 1.00 87.88 131 ILE A CA 1
ATOM 1022 C C . ILE A 1 131 ? 36.853 -0.607 1.113 1.00 87.88 131 ILE A C 1
ATOM 1024 O O . ILE A 1 131 ? 36.885 0.543 1.546 1.00 87.88 131 ILE A O 1
ATOM 1028 N N . GLU A 1 132 ? 37.806 -1.107 0.322 1.00 88.25 132 GLU A N 1
ATOM 1029 C CA . GLU A 1 132 ? 39.058 -0.408 -0.002 1.00 88.25 132 GLU A CA 1
ATOM 1030 C C . GLU A 1 132 ? 38.849 0.876 -0.824 1.00 88.25 132 GLU A C 1
ATOM 1032 O O . GLU A 1 132 ? 39.642 1.809 -0.717 1.00 88.25 132 GLU A O 1
ATOM 1037 N N . HIS A 1 133 ? 37.751 0.964 -1.583 1.00 87.31 133 HIS A N 1
ATOM 1038 C CA . HIS A 1 133 ? 37.373 2.155 -2.356 1.00 87.31 133 HIS A CA 1
ATOM 1039 C C . HIS A 1 133 ? 36.689 3.263 -1.525 1.00 87.31 133 HIS A C 1
ATOM 1041 O O . HIS A 1 133 ? 36.351 4.310 -2.078 1.00 87.31 133 HIS A O 1
ATOM 1047 N N . GLN A 1 134 ? 36.435 3.051 -0.227 1.00 87.19 134 GLN A N 1
ATOM 1048 C CA . GLN A 1 134 ? 35.813 4.057 0.647 1.00 87.19 134 GLN A CA 1
ATOM 1049 C C . GLN A 1 134 ? 36.842 4.941 1.364 1.00 87.19 134 GLN A C 1
ATOM 1051 O O . GLN A 1 134 ? 38.038 4.651 1.397 1.00 87.19 134 GLN A O 1
ATOM 1056 N N . ASP A 1 135 ? 36.341 6.001 2.006 1.00 86.69 135 ASP A N 1
ATOM 1057 C CA . ASP A 1 135 ? 37.120 6.856 2.902 1.00 86.69 135 ASP A CA 1
ATOM 1058 C C . ASP A 1 135 ? 37.808 5.992 3.980 1.00 86.69 135 ASP A C 1
ATOM 1060 O O . ASP A 1 135 ? 37.147 5.256 4.724 1.00 86.69 135 ASP A O 1
ATOM 1064 N N . ASN A 1 136 ? 39.136 6.091 4.074 1.00 90.69 136 ASN A N 1
ATOM 1065 C CA . ASN A 1 136 ? 39.948 5.319 5.010 1.00 90.69 136 ASN A CA 1
ATOM 1066 C C . ASN A 1 136 ? 40.853 6.227 5.857 1.00 90.69 136 ASN A C 1
ATOM 1068 O O . ASN A 1 136 ? 41.159 7.361 5.486 1.00 90.69 136 ASN A O 1
ATOM 1072 N N . LYS A 1 137 ? 41.243 5.742 7.037 1.00 91.88 137 LYS A N 1
ATOM 1073 C CA . LYS A 1 137 ? 42.255 6.379 7.887 1.00 91.88 137 LYS A CA 1
ATOM 1074 C C . LYS A 1 137 ? 42.991 5.325 8.700 1.00 91.88 137 LYS A C 1
ATOM 1076 O O . LYS A 1 137 ? 42.456 4.248 8.959 1.00 91.88 137 LYS A O 1
ATOM 1081 N N . TRP A 1 138 ? 44.200 5.643 9.136 1.00 93.19 138 TRP A N 1
ATOM 1082 C CA . TRP A 1 138 ? 44.880 4.835 10.140 1.00 93.19 138 TRP A CA 1
ATOM 1083 C C . TRP A 1 138 ? 44.207 5.021 11.508 1.00 93.19 138 TRP A C 1
ATOM 1085 O O . TRP A 1 138 ? 43.799 6.134 11.850 1.00 93.19 138 TRP A O 1
ATOM 1095 N N . SER A 1 139 ? 44.051 3.940 12.273 1.00 90.62 139 SER A N 1
ATOM 1096 C CA . SER A 1 139 ? 43.571 3.993 13.654 1.00 90.62 139 SER A CA 1
ATOM 1097 C C . SER A 1 139 ? 44.590 3.356 14.585 1.00 90.62 139 SER A C 1
ATOM 1099 O O . SER A 1 139 ? 44.876 2.165 14.469 1.00 90.62 139 SER A O 1
ATOM 1101 N N . ASP A 1 140 ? 45.080 4.144 15.539 1.00 90.50 140 ASP A N 1
ATOM 1102 C CA . ASP A 1 140 ? 46.030 3.679 16.555 1.00 90.50 140 ASP A CA 1
ATOM 1103 C C . ASP A 1 140 ? 45.390 2.682 17.536 1.00 90.50 140 ASP A C 1
ATOM 1105 O O . ASP A 1 140 ? 46.069 1.809 18.061 1.00 90.50 140 ASP A O 1
ATOM 1109 N N . GLU A 1 141 ? 44.069 2.760 17.732 1.00 88.88 141 GLU A N 1
ATOM 1110 C CA . GLU A 1 141 ? 43.303 1.860 18.608 1.00 88.88 141 GLU A CA 1
ATOM 1111 C C . GLU A 1 141 ? 43.289 0.414 18.089 1.00 88.88 141 GLU A C 1
ATOM 1113 O O . GLU A 1 141 ? 43.427 -0.531 18.862 1.00 88.88 141 GLU A O 1
ATOM 1118 N N . TYR A 1 142 ? 43.166 0.241 16.770 1.00 85.62 142 TYR A N 1
ATOM 1119 C CA . TYR A 1 142 ? 43.138 -1.074 16.120 1.00 85.62 142 TYR A CA 1
ATOM 1120 C C . TYR A 1 142 ? 44.474 -1.451 15.463 1.00 85.62 142 TYR A C 1
ATOM 1122 O O . TYR A 1 142 ? 44.589 -2.542 14.904 1.00 85.62 142 TYR A O 1
ATOM 1130 N N . ASN A 1 143 ? 45.459 -0.544 15.492 1.00 90.81 143 ASN A N 1
ATOM 1131 C CA . ASN A 1 143 ? 46.755 -0.655 14.818 1.00 90.81 143 ASN A CA 1
ATOM 1132 C C . ASN A 1 143 ? 46.635 -1.119 13.349 1.00 90.81 143 ASN A C 1
ATOM 1134 O O . ASN A 1 143 ? 47.391 -1.967 12.870 1.00 90.81 143 ASN A O 1
ATOM 1138 N N . THR A 1 144 ? 45.606 -0.625 12.654 1.00 91.88 144 THR A N 1
ATOM 1139 C CA . THR A 1 144 ? 45.264 -1.024 11.285 1.00 91.88 144 THR A CA 1
ATOM 1140 C C . THR A 1 144 ? 44.478 0.072 10.564 1.00 91.88 144 THR A C 1
ATOM 1142 O O . THR A 1 144 ? 44.024 1.051 11.168 1.00 91.88 144 THR A O 1
ATOM 1145 N N . GLN A 1 145 ? 44.303 -0.091 9.253 1.00 90.75 145 GLN A N 1
ATOM 1146 C CA . GLN A 1 145 ? 43.523 0.825 8.431 1.00 90.75 145 GLN A CA 1
ATOM 1147 C C . GLN A 1 145 ? 42.025 0.571 8.634 1.00 90.75 145 GLN A C 1
ATOM 1149 O O . GLN A 1 145 ? 41.529 -0.545 8.453 1.00 90.75 145 GLN A O 1
ATOM 1154 N N . VAL A 1 146 ? 41.307 1.621 9.026 1.00 93.38 146 VAL A N 1
ATOM 1155 C CA . VAL A 1 146 ? 39.860 1.596 9.239 1.00 93.38 146 VAL A CA 1
ATOM 1156 C C . VAL A 1 146 ? 39.146 2.313 8.102 1.00 93.38 146 VAL A C 1
ATOM 1158 O O . VAL A 1 146 ? 39.623 3.321 7.579 1.00 93.38 146 VAL A O 1
ATOM 1161 N N . TYR A 1 147 ? 37.975 1.799 7.748 1.00 91.19 147 TYR A N 1
ATOM 1162 C CA . TYR A 1 147 ? 37.179 2.243 6.610 1.00 91.19 147 TYR A CA 1
ATOM 1163 C C . TYR A 1 147 ? 35.814 2.717 7.088 1.00 91.19 147 TYR A C 1
ATOM 1165 O O . TYR A 1 147 ? 35.234 2.130 8.011 1.00 91.19 147 TYR A O 1
ATOM 1173 N N . LYS A 1 148 ? 35.289 3.764 6.448 1.00 87.38 148 LYS A N 1
ATOM 1174 C CA . LYS A 1 148 ? 33.952 4.293 6.716 1.00 87.38 148 LYS A CA 1
ATOM 1175 C C . LYS A 1 148 ? 33.036 4.049 5.523 1.00 87.38 148 LYS A C 1
ATOM 1177 O O . LYS A 1 148 ? 33.030 4.809 4.559 1.00 87.38 148 LYS A O 1
ATOM 1182 N N . ILE A 1 149 ? 32.211 3.012 5.617 1.00 82.12 149 ILE A N 1
ATOM 1183 C CA . ILE A 1 149 ? 31.238 2.683 4.571 1.00 82.12 149 ILE A CA 1
ATOM 1184 C C . ILE A 1 149 ? 29.985 3.545 4.736 1.00 82.12 149 ILE A C 1
ATOM 1186 O O . ILE A 1 149 ? 29.377 3.598 5.809 1.00 82.12 149 ILE A O 1
ATOM 1190 N N . ARG A 1 150 ? 29.567 4.216 3.656 1.00 70.06 150 ARG A N 1
ATOM 1191 C CA . ARG A 1 150 ? 28.282 4.924 3.604 1.00 70.06 150 ARG A CA 1
ATOM 1192 C C . ARG A 1 150 ? 27.169 3.921 3.323 1.00 70.06 150 ARG A C 1
ATOM 1194 O O . ARG A 1 150 ? 26.918 3.567 2.177 1.00 70.06 150 ARG A O 1
ATOM 1201 N N . ILE A 1 151 ? 26.491 3.475 4.374 1.00 68.62 151 ILE A N 1
ATOM 1202 C CA . ILE A 1 151 ? 25.288 2.655 4.236 1.00 68.62 151 ILE A CA 1
ATOM 1203 C C . ILE A 1 151 ? 24.166 3.573 3.744 1.00 68.62 151 ILE A C 1
ATOM 1205 O O . ILE A 1 151 ? 23.768 4.505 4.444 1.00 68.62 151 ILE A O 1
ATOM 1209 N N . THR A 1 152 ? 23.665 3.346 2.532 1.00 61.97 152 THR A N 1
ATOM 1210 C CA . THR A 1 152 ? 22.466 4.030 2.046 1.00 61.97 152 THR A CA 1
ATOM 1211 C C . THR A 1 152 ? 21.286 3.600 2.912 1.00 61.97 152 THR A C 1
ATOM 1213 O O . THR A 1 152 ? 20.862 2.448 2.877 1.00 61.97 152 THR A O 1
ATOM 1216 N N . SER A 1 153 ? 20.763 4.508 3.739 1.00 63.72 153 SER A N 1
ATOM 1217 C CA . SER A 1 153 ? 19.563 4.212 4.519 1.00 63.72 153 SER A CA 1
ATOM 1218 C C . SER A 1 153 ? 18.373 4.060 3.577 1.00 63.72 153 SER A C 1
ATOM 1220 O O . SER A 1 153 ? 18.172 4.917 2.711 1.00 63.72 153 SER A O 1
ATOM 1222 N N . GLU A 1 154 ? 17.564 3.018 3.774 1.00 69.50 154 GLU A N 1
ATOM 1223 C CA . GLU A 1 154 ? 16.256 2.906 3.125 1.00 69.50 154 GLU A CA 1
ATOM 1224 C C . GLU A 1 154 ? 15.470 4.212 3.330 1.00 69.50 154 GLU A C 1
ATOM 1226 O O . GLU A 1 154 ? 15.483 4.819 4.407 1.00 69.50 154 GLU A O 1
ATOM 1231 N N . THR A 1 155 ? 14.801 4.678 2.278 1.00 77.69 155 THR A N 1
ATOM 1232 C CA . THR A 1 155 ? 13.984 5.891 2.370 1.00 77.69 155 THR A CA 1
ATOM 1233 C C . THR A 1 155 ? 12.756 5.633 3.240 1.00 77.69 155 THR A C 1
ATOM 1235 O O . THR A 1 155 ? 12.230 4.518 3.282 1.00 77.69 155 THR A O 1
ATOM 1238 N N . TRP A 1 156 ? 12.240 6.683 3.891 1.00 80.81 156 TRP A N 1
ATOM 1239 C CA . TRP A 1 156 ? 11.021 6.579 4.705 1.00 80.81 156 TRP A CA 1
ATOM 1240 C C . TRP A 1 156 ? 9.864 5.944 3.924 1.00 80.81 156 TRP A C 1
ATOM 1242 O O . TRP A 1 156 ? 9.146 5.103 4.457 1.00 80.81 156 TRP A O 1
ATOM 1252 N N . ALA A 1 157 ? 9.734 6.291 2.639 1.00 77.00 157 ALA A N 1
ATOM 1253 C CA . ALA A 1 157 ? 8.707 5.756 1.753 1.00 77.00 157 ALA A CA 1
ATOM 1254 C C . ALA A 1 157 ? 8.809 4.233 1.573 1.00 77.00 157 ALA A C 1
ATOM 1256 O O . ALA A 1 157 ? 7.794 3.552 1.677 1.00 77.00 157 ALA A O 1
ATOM 1257 N N . GLN A 1 158 ? 10.017 3.697 1.369 1.00 81.44 158 GLN A N 1
ATOM 1258 C CA . GLN A 1 158 ? 10.242 2.256 1.194 1.00 81.44 158 GLN A CA 1
ATOM 1259 C C . GLN A 1 158 ? 9.916 1.473 2.470 1.00 81.44 158 GLN A C 1
ATOM 1261 O O . GLN A 1 158 ? 9.218 0.461 2.422 1.00 81.44 158 GLN A O 1
ATOM 1266 N N . ILE A 1 159 ? 10.375 1.972 3.622 1.00 85.25 159 ILE A N 1
ATOM 1267 C CA . ILE A 1 159 ? 10.088 1.360 4.925 1.00 85.25 159 ILE A CA 1
ATOM 1268 C C . ILE A 1 159 ? 8.581 1.387 5.203 1.00 85.25 159 ILE A C 1
ATOM 1270 O O . ILE A 1 159 ? 7.992 0.372 5.577 1.00 85.25 159 ILE A O 1
ATOM 1274 N N . HIS A 1 160 ? 7.943 2.536 4.982 1.00 88.12 160 HIS A N 1
ATOM 1275 C CA . HIS A 1 160 ? 6.513 2.700 5.199 1.00 88.12 160 HIS A CA 1
ATOM 1276 C C . HIS A 1 160 ? 5.677 1.797 4.277 1.00 88.12 160 HIS A C 1
ATOM 1278 O O . HIS A 1 160 ? 4.702 1.206 4.736 1.00 88.12 160 HIS A O 1
ATOM 1284 N N . GLU A 1 161 ? 6.048 1.658 2.999 1.00 86.12 161 GLU A N 1
ATOM 1285 C CA . GLU A 1 161 ? 5.377 0.760 2.050 1.00 86.12 161 GLU A CA 1
ATOM 1286 C C . GLU A 1 161 ? 5.480 -0.706 2.490 1.00 86.12 161 GLU A C 1
ATOM 1288 O O . GLU A 1 161 ? 4.456 -1.386 2.570 1.00 86.12 161 GLU A O 1
ATOM 1293 N N . ARG A 1 162 ? 6.675 -1.159 2.893 1.00 88.81 162 ARG A N 1
ATOM 1294 C CA . ARG A 1 162 ? 6.899 -2.516 3.422 1.00 88.81 162 ARG A CA 1
ATOM 1295 C C . ARG A 1 162 ? 6.026 -2.808 4.644 1.00 88.81 162 ARG A C 1
ATOM 1297 O O . ARG A 1 162 ? 5.378 -3.851 4.711 1.00 88.81 162 ARG A O 1
ATOM 1304 N N . ILE A 1 163 ? 5.976 -1.884 5.604 1.00 89.50 163 ILE A N 1
ATOM 1305 C CA . ILE A 1 163 ? 5.160 -2.039 6.820 1.00 89.50 163 ILE A CA 1
ATOM 1306 C C . ILE A 1 163 ? 3.666 -2.020 6.479 1.00 89.50 163 ILE A C 1
ATOM 1308 O O . ILE A 1 163 ? 2.888 -2.809 7.016 1.00 89.50 163 ILE A O 1
ATOM 1312 N N . ALA A 1 164 ? 3.243 -1.143 5.567 1.00 88.44 164 ALA A N 1
ATOM 1313 C CA . ALA A 1 164 ? 1.855 -1.087 5.127 1.00 88.44 164 ALA A CA 1
ATOM 1314 C C . ALA A 1 164 ? 1.424 -2.395 4.443 1.00 88.44 164 ALA A C 1
ATOM 1316 O O . ALA A 1 164 ? 0.309 -2.870 4.684 1.00 88.44 164 ALA A O 1
ATOM 1317 N N . GLU A 1 165 ? 2.297 -2.994 3.630 1.00 88.44 165 GLU A N 1
ATOM 1318 C CA . GLU A 1 165 ? 2.066 -4.296 3.004 1.00 88.44 165 GLU A CA 1
ATOM 1319 C C . GLU A 1 165 ? 2.001 -5.426 4.038 1.00 88.44 165 GLU A C 1
ATOM 1321 O O . GLU A 1 165 ? 1.078 -6.244 3.989 1.00 88.44 165 GLU A O 1
ATOM 1326 N N . SER A 1 166 ? 2.908 -5.430 5.017 1.00 89.19 166 SER A N 1
ATOM 1327 C CA . SER A 1 166 ? 2.903 -6.388 6.129 1.00 89.19 166 SER A CA 1
ATOM 1328 C C . SER A 1 166 ? 1.589 -6.339 6.920 1.00 89.19 166 SER A C 1
ATOM 1330 O O . SER A 1 166 ? 0.887 -7.347 7.048 1.00 89.19 166 SER A O 1
ATOM 1332 N N . LEU A 1 167 ? 1.150 -5.141 7.325 1.00 89.50 167 LEU A N 1
ATOM 1333 C CA . LEU A 1 167 ? -0.137 -4.957 8.001 1.00 89.50 167 LEU A CA 1
ATOM 1334 C C . LEU A 1 167 ? -1.325 -5.378 7.127 1.00 89.50 167 LEU A C 1
ATOM 1336 O O . LEU A 1 167 ? -2.291 -5.949 7.631 1.00 89.50 167 LEU A O 1
ATOM 1340 N N . LEU A 1 168 ? -1.281 -5.113 5.815 1.00 90.69 168 LEU A N 1
ATOM 1341 C CA . LEU A 1 168 ? -2.310 -5.576 4.876 1.00 90.69 168 LEU A CA 1
ATOM 1342 C C . LEU A 1 168 ? -2.353 -7.101 4.775 1.00 90.69 168 LEU A C 1
ATOM 1344 O O . LEU A 1 168 ? -3.440 -7.673 4.668 1.00 90.69 168 LEU A O 1
ATOM 1348 N N . ARG A 1 169 ? -1.198 -7.767 4.783 1.00 88.94 169 ARG A N 1
ATOM 1349 C CA . ARG A 1 169 ? -1.112 -9.227 4.774 1.00 88.94 169 ARG A CA 1
ATOM 1350 C C . ARG A 1 169 ? -1.717 -9.805 6.050 1.00 88.94 169 ARG A C 1
ATOM 1352 O O . ARG A 1 169 ? -2.608 -10.647 5.956 1.00 88.94 169 ARG A O 1
ATOM 1359 N N . GLN A 1 170 ? -1.326 -9.284 7.210 1.00 89.88 170 GLN A N 1
ATOM 1360 C CA . GLN A 1 170 ? -1.862 -9.721 8.498 1.00 89.88 170 GLN A CA 1
ATOM 1361 C C . GLN A 1 170 ? -3.379 -9.492 8.598 1.00 89.88 170 GLN A C 1
ATOM 1363 O O . GLN A 1 170 ? -4.104 -10.351 9.096 1.00 89.88 170 GLN A O 1
ATOM 1368 N N . GLU A 1 171 ? -3.887 -8.383 8.053 1.00 91.00 171 GLU A N 1
ATOM 1369 C CA . GLU A 1 171 ? -5.324 -8.097 7.982 1.00 91.00 171 GLU A CA 1
ATOM 1370 C C . GLU A 1 171 ? -6.091 -9.124 7.131 1.00 91.00 171 GLU A C 1
ATOM 1372 O O . GLU A 1 171 ? -7.158 -9.615 7.524 1.00 91.00 171 GLU A O 1
ATOM 1377 N N . ARG A 1 172 ? -5.533 -9.511 5.975 1.00 88.00 172 ARG A N 1
ATOM 1378 C CA . ARG A 1 172 ? -6.105 -10.578 5.139 1.00 88.00 172 ARG A CA 1
ATOM 1379 C C . ARG A 1 172 ? -6.079 -11.918 5.865 1.00 88.00 172 ARG A C 1
ATOM 1381 O O . ARG A 1 172 ? -7.068 -12.646 5.811 1.00 88.00 172 ARG A O 1
ATOM 1388 N N . ASP A 1 173 ? -4.986 -12.239 6.546 1.00 86.12 173 ASP A N 1
ATOM 1389 C CA . ASP A 1 173 ? -4.821 -13.524 7.222 1.00 86.12 173 ASP A CA 1
ATOM 1390 C C . ASP A 1 173 ? -5.734 -13.647 8.450 1.00 86.12 173 ASP A C 1
ATOM 1392 O O . ASP A 1 173 ? -6.376 -14.682 8.633 1.00 86.12 173 ASP A O 1
ATOM 1396 N N . ALA A 1 174 ? -5.908 -12.576 9.229 1.00 87.31 174 ALA A N 1
ATOM 1397 C CA . ALA A 1 174 ? -6.885 -12.524 10.317 1.00 87.31 174 ALA A CA 1
ATOM 1398 C C . ALA A 1 174 ? -8.329 -12.667 9.805 1.00 87.31 174 ALA A C 1
ATOM 1400 O O . ALA A 1 174 ? -9.143 -13.375 10.402 1.00 87.31 174 ALA A O 1
ATOM 1401 N N . THR A 1 175 ? -8.647 -12.052 8.662 1.00 82.06 175 THR A N 1
ATOM 1402 C CA . THR A 1 175 ? -9.970 -12.180 8.032 1.00 82.06 175 THR A CA 1
ATOM 1403 C C . THR A 1 175 ? -10.224 -13.602 7.523 1.00 82.06 175 THR A C 1
ATOM 1405 O O . THR A 1 175 ? -11.318 -14.131 7.713 1.00 82.06 175 THR A O 1
ATOM 1408 N N . LYS A 1 176 ? -9.214 -14.255 6.930 1.00 79.56 176 LYS A N 1
ATOM 1409 C CA . LYS A 1 176 ? -9.292 -15.663 6.504 1.00 79.56 176 LYS A CA 1
ATOM 1410 C C . LYS A 1 176 ? -9.475 -16.612 7.688 1.00 79.56 176 LYS A C 1
ATOM 1412 O O . LYS A 1 176 ? -10.305 -17.511 7.602 1.00 79.56 176 LYS A O 1
ATOM 1417 N N . LYS A 1 177 ? -8.741 -16.407 8.789 1.00 76.81 177 LYS A N 1
ATOM 1418 C CA . LYS A 1 177 ? -8.899 -17.202 10.019 1.00 76.81 177 LYS A CA 1
ATOM 1419 C C . LYS A 1 177 ? -10.311 -17.082 10.586 1.00 76.81 177 LYS A C 1
ATOM 1421 O O . LYS A 1 177 ? -10.922 -18.101 10.866 1.00 76.81 177 LYS A O 1
ATOM 1426 N N . ARG A 1 178 ? -10.879 -15.870 10.614 1.00 70.00 178 ARG A N 1
ATOM 1427 C CA . ARG A 1 178 ? -12.289 -15.657 10.991 1.00 70.00 178 ARG A CA 1
ATOM 1428 C C . ARG A 1 178 ? -13.287 -16.368 10.079 1.00 70.00 178 ARG A C 1
ATOM 1430 O O . ARG A 1 178 ? -14.341 -16.764 10.555 1.00 70.00 178 ARG A O 1
ATOM 1437 N N . GLY A 1 179 ? -12.986 -16.484 8.786 1.00 60.34 179 GLY A N 1
ATOM 1438 C CA . GLY A 1 179 ? -13.813 -17.252 7.854 1.00 60.34 179 GLY A CA 1
ATOM 1439 C C . GLY A 1 179 ? -13.805 -18.749 8.164 1.00 60.34 179 GLY A C 1
ATOM 1440 O O . GLY A 1 179 ? -14.852 -19.371 8.078 1.00 60.34 179 GLY A O 1
ATOM 1441 N N . LYS A 1 180 ? -12.651 -19.292 8.574 1.00 57.38 180 LYS A N 1
ATOM 1442 C CA . LYS A 1 180 ? -12.486 -20.710 8.929 1.00 57.38 180 LYS A CA 1
ATOM 1443 C C . LYS A 1 180 ? -13.027 -21.059 10.322 1.00 57.38 180 LYS A C 1
ATOM 1445 O O . LYS A 1 180 ? -13.707 -22.060 10.458 1.00 57.38 180 LYS A O 1
ATOM 1450 N N . GLU A 1 181 ? -12.789 -20.231 11.343 1.00 51.97 181 GLU A N 1
ATOM 1451 C CA . GLU A 1 181 ? -13.335 -20.457 12.700 1.00 51.97 181 GLU A CA 1
ATOM 1452 C C . GLU A 1 181 ? -14.864 -20.348 12.755 1.00 51.97 181 GLU A C 1
ATOM 1454 O O . GLU A 1 181 ? -15.494 -20.975 13.600 1.00 51.97 181 GLU A O 1
ATOM 1459 N N . ALA A 1 182 ? -15.480 -19.567 11.862 1.00 50.28 182 ALA A N 1
ATOM 1460 C CA . ALA A 1 182 ? -16.937 -19.500 11.761 1.00 50.28 182 ALA A CA 1
ATOM 1461 C C . ALA A 1 182 ? -17.564 -20.786 11.188 1.00 50.28 182 ALA A C 1
ATOM 1463 O O . ALA A 1 182 ? -18.769 -20.971 11.328 1.00 50.28 182 ALA A O 1
ATOM 1464 N N . GLU A 1 183 ? -16.767 -21.647 10.550 1.00 48.31 183 GLU A N 1
ATOM 1465 C CA . GLU A 1 183 ? -17.191 -22.948 10.020 1.00 48.31 183 GLU A CA 1
ATOM 1466 C C . GLU A 1 183 ? -17.076 -24.074 11.068 1.00 48.31 183 GLU A C 1
ATOM 1468 O O . GLU A 1 183 ? -17.711 -25.108 10.903 1.00 48.31 183 GLU A O 1
ATOM 1473 N N . ASP A 1 184 ? -16.321 -23.864 12.157 1.00 39.00 184 ASP A N 1
ATOM 1474 C CA . ASP A 1 184 ? -15.889 -24.922 13.095 1.00 39.00 184 ASP A CA 1
ATOM 1475 C C . ASP A 1 184 ? -16.421 -24.744 14.538 1.00 39.00 184 ASP A C 1
ATOM 1477 O O . ASP A 1 184 ? -16.001 -25.423 15.472 1.00 39.00 184 ASP A O 1
ATOM 1481 N N . LEU A 1 185 ? -17.357 -23.813 14.758 1.00 41.16 185 LEU A N 1
ATOM 1482 C CA . LEU A 1 185 ? -18.007 -23.583 16.057 1.00 41.16 185 LEU A CA 1
ATOM 1483 C C . LEU A 1 185 ? -19.526 -23.754 15.944 1.00 41.16 185 LEU A C 1
ATOM 1485 O O . LEU A 1 185 ? -20.279 -22.778 15.915 1.00 41.16 185 LEU A O 1
ATOM 1489 N N . ASP A 1 186 ? -19.973 -25.011 15.921 1.00 46.41 186 ASP A N 1
ATOM 1490 C CA . ASP A 1 186 ? -21.375 -25.372 16.141 1.00 46.41 186 ASP A CA 1
ATOM 1491 C C . ASP A 1 186 ? -21.637 -25.485 17.654 1.00 46.41 186 ASP A C 1
ATOM 1493 O O . ASP A 1 186 ? -21.420 -26.517 18.289 1.00 46.41 186 ASP A O 1
ATOM 1497 N N . VAL A 1 187 ? -22.034 -24.365 18.264 1.00 35.75 187 VAL A N 1
ATOM 1498 C CA . VAL A 1 187 ? -22.531 -24.316 19.647 1.00 35.75 187 VAL A CA 1
ATOM 1499 C C . VAL A 1 187 ? -24.033 -24.024 19.588 1.00 35.75 187 VAL A C 1
ATOM 1501 O O . VAL A 1 187 ? -24.424 -23.055 18.928 1.00 35.75 187 VAL A O 1
ATOM 1504 N N . PRO A 1 188 ? -24.893 -24.801 20.279 1.00 38.88 188 PRO A N 1
ATOM 1505 C CA . PRO A 1 188 ? -26.337 -24.668 20.153 1.00 38.88 188 PRO A CA 1
ATOM 1506 C C . PRO A 1 188 ? -26.813 -23.353 20.781 1.00 38.88 188 PRO A C 1
ATOM 1508 O O . PRO A 1 188 ? -26.989 -23.240 21.993 1.00 38.88 188 PRO A O 1
ATOM 1511 N N . MET A 1 189 ? -27.027 -22.335 19.943 1.00 33.62 189 MET A N 1
ATOM 1512 C CA . MET A 1 189 ? -27.757 -21.129 20.322 1.00 33.62 189 MET A CA 1
ATOM 1513 C C . MET A 1 189 ? -29.255 -21.373 20.184 1.00 33.62 189 MET A C 1
ATOM 1515 O O . MET A 1 189 ? -29.749 -21.753 19.122 1.00 33.62 189 MET A O 1
ATOM 1519 N N . ALA A 1 190 ? -29.957 -21.091 21.280 1.00 38.00 190 ALA A N 1
ATOM 1520 C CA . ALA A 1 190 ? -31.404 -21.014 21.365 1.00 38.00 190 ALA A CA 1
ATOM 1521 C C . ALA A 1 190 ? -32.013 -20.292 20.150 1.00 38.00 190 ALA A C 1
ATOM 1523 O O . ALA A 1 190 ? -31.518 -19.261 19.685 1.00 38.00 190 ALA A O 1
ATOM 1524 N N . SER A 1 191 ? -33.093 -20.883 19.651 1.00 39.00 191 SER A N 1
ATOM 1525 C CA . SER A 1 191 ? -33.841 -20.529 18.449 1.00 39.00 191 SER A CA 1
ATOM 1526 C C . SER A 1 191 ? -34.156 -19.034 18.342 1.00 39.00 191 SER A C 1
ATOM 1528 O O . SER A 1 191 ? -35.066 -18.528 18.997 1.00 39.00 191 SER A O 1
ATOM 1530 N N . VAL A 1 192 ? -33.442 -18.348 17.450 1.00 41.78 192 VAL A N 1
ATOM 1531 C CA . VAL A 1 192 ? -33.898 -17.092 16.843 1.00 41.78 192 VAL A CA 1
ATOM 1532 C C . VAL A 1 192 ? -34.801 -17.461 15.652 1.00 41.78 192 VAL A C 1
ATOM 1534 O O . VAL A 1 192 ? -34.442 -18.389 14.920 1.00 41.78 192 VAL A O 1
ATOM 1537 N N . PRO A 1 193 ? -35.954 -16.793 15.443 1.00 42.56 193 PRO A N 1
ATOM 1538 C CA . PRO A 1 193 ? -36.872 -17.101 14.346 1.00 42.56 193 PRO A CA 1
ATOM 1539 C C . PRO A 1 193 ? -36.163 -17.107 12.984 1.00 42.56 193 PRO A C 1
ATOM 1541 O O . PRO A 1 193 ? -35.394 -16.201 12.658 1.00 42.56 193 PRO A O 1
ATOM 1544 N N . LYS A 1 194 ? -36.416 -18.165 12.207 1.00 48.38 194 LYS A N 1
ATOM 1545 C CA . LYS A 1 194 ? -35.692 -18.546 10.982 1.00 48.38 194 LYS A CA 1
ATOM 1546 C C . LYS A 1 194 ? -35.706 -17.448 9.899 1.00 48.38 194 LYS A C 1
ATOM 1548 O O . LYS A 1 194 ? -34.698 -17.243 9.231 1.00 48.38 194 LYS A O 1
ATOM 1553 N N . ASP A 1 195 ? -36.780 -16.662 9.825 1.00 49.81 195 ASP A N 1
ATOM 1554 C CA . ASP A 1 195 ? -36.982 -15.612 8.815 1.00 49.81 195 ASP A CA 1
ATOM 1555 C C . ASP A 1 195 ? -36.021 -14.409 8.897 1.00 49.81 195 ASP A C 1
ATOM 1557 O O . ASP A 1 195 ? -35.707 -13.798 7.872 1.00 49.81 195 ASP A O 1
ATOM 1561 N N . ASP A 1 196 ? -35.508 -14.062 10.082 1.00 48.88 196 ASP A N 1
ATOM 1562 C CA . ASP A 1 196 ? -34.595 -12.913 10.239 1.00 48.88 196 ASP A CA 1
ATOM 1563 C C . ASP A 1 196 ? -33.133 -13.265 9.911 1.00 48.88 196 ASP A C 1
ATOM 1565 O O . ASP A 1 196 ? -32.335 -12.409 9.509 1.00 48.88 196 ASP A O 1
ATOM 1569 N N . LYS A 1 197 ? -32.758 -14.543 10.051 1.00 48.91 197 LYS A N 1
ATOM 1570 C CA . LYS A 1 197 ? -31.392 -15.021 9.788 1.00 48.91 197 LYS A CA 1
ATOM 1571 C C . LYS A 1 197 ? -31.123 -15.144 8.284 1.00 48.91 197 LYS A C 1
ATOM 1573 O O . LYS A 1 197 ? -30.050 -14.735 7.832 1.00 48.91 197 LYS A O 1
ATOM 1578 N N . ASP A 1 198 ? -32.109 -15.607 7.516 1.00 55.03 198 ASP A N 1
ATOM 1579 C CA . ASP A 1 198 ? -31.999 -15.772 6.062 1.00 55.03 198 ASP A CA 1
ATOM 1580 C C . ASP A 1 198 ? -31.954 -14.423 5.323 1.00 55.03 198 ASP A C 1
ATOM 1582 O O . ASP A 1 198 ? -31.100 -14.221 4.455 1.00 55.03 198 ASP A O 1
ATOM 1586 N N . LYS A 1 199 ? -32.754 -13.431 5.745 1.00 58.00 199 LYS A N 1
ATOM 1587 C CA . LYS A 1 199 ? -32.704 -12.064 5.186 1.00 58.00 199 LYS A CA 1
ATOM 1588 C C . LYS A 1 199 ? -31.363 -11.374 5.442 1.00 58.00 199 LYS A C 1
ATOM 1590 O O . LYS A 1 199 ? -30.790 -10.748 4.551 1.00 58.00 199 LYS A O 1
ATOM 1595 N N . LYS A 1 200 ? -30.805 -11.520 6.648 1.00 58.22 200 LYS A N 1
ATOM 1596 C CA . LYS A 1 200 ? -29.511 -10.913 7.003 1.00 58.22 200 LYS A CA 1
ATOM 1597 C C . LYS A 1 200 ? -28.335 -11.549 6.249 1.00 58.22 200 LYS A C 1
ATOM 1599 O O . LYS A 1 200 ? -27.379 -10.845 5.917 1.00 58.22 200 LYS A O 1
ATOM 1604 N N . GLY A 1 201 ? -28.412 -12.850 5.955 1.00 62.09 201 GLY A N 1
ATOM 1605 C CA . GLY A 1 201 ? -27.446 -13.567 5.117 1.00 62.09 201 GLY A CA 1
ATOM 1606 C C . GLY A 1 201 ? -27.493 -13.134 3.649 1.00 62.09 201 GLY A C 1
ATOM 1607 O O . GLY A 1 201 ? -26.447 -12.847 3.064 1.00 62.09 201 GLY A O 1
ATOM 1608 N N . GLN A 1 202 ? -28.694 -12.992 3.082 1.00 64.00 202 GLN A N 1
ATOM 1609 C CA . GLN A 1 202 ? -28.890 -12.551 1.696 1.00 64.00 202 GLN A CA 1
ATOM 1610 C C . GLN A 1 202 ? -28.390 -11.119 1.466 1.00 64.00 202 GLN A C 1
ATOM 1612 O O . GLN A 1 202 ? -27.634 -10.879 0.527 1.00 64.00 202 GLN A O 1
ATOM 1617 N N . VAL A 1 203 ? -28.675 -10.186 2.382 1.00 66.62 203 VAL A N 1
ATOM 1618 C CA . VAL A 1 203 ? -28.170 -8.802 2.294 1.00 66.62 203 VAL A CA 1
ATOM 1619 C C . VAL A 1 203 ? -26.637 -8.743 2.384 1.00 66.62 203 VAL A C 1
ATOM 1621 O O . VAL A 1 203 ? -25.998 -7.917 1.729 1.00 66.62 203 VAL A O 1
ATOM 1624 N N . ALA A 1 204 ? -26.011 -9.613 3.182 1.00 72.75 204 ALA A N 1
ATOM 1625 C CA . ALA A 1 204 ? -24.552 -9.684 3.275 1.00 72.75 204 ALA A CA 1
ATOM 1626 C C . ALA A 1 204 ? -23.911 -10.261 2.000 1.00 72.75 204 ALA A C 1
ATOM 1628 O O . ALA A 1 204 ? -22.874 -9.757 1.559 1.00 72.75 204 ALA A O 1
ATOM 1629 N N . ALA A 1 205 ? -24.529 -11.280 1.396 1.00 73.56 205 ALA A N 1
ATOM 1630 C CA . ALA A 1 205 ? -24.096 -11.858 0.126 1.00 73.56 205 ALA A CA 1
ATOM 1631 C C . ALA A 1 205 ? -24.245 -10.857 -1.031 1.00 73.56 205 ALA A C 1
ATOM 1633 O O . ALA A 1 205 ? -23.299 -10.658 -1.792 1.00 73.56 205 ALA A O 1
ATOM 1634 N N . ALA A 1 206 ? -25.367 -10.142 -1.088 1.00 74.25 206 ALA A N 1
ATOM 1635 C CA . ALA A 1 206 ? -25.637 -9.141 -2.112 1.00 74.25 206 ALA A CA 1
ATOM 1636 C C . ALA A 1 206 ? -24.662 -7.946 -2.020 1.00 74.25 206 ALA A C 1
ATOM 1638 O O . ALA A 1 206 ? -24.068 -7.540 -3.017 1.00 74.25 206 ALA A O 1
ATOM 1639 N N . LYS A 1 207 ? -24.339 -7.475 -0.804 1.00 79.31 207 LYS A N 1
ATOM 1640 C CA . LYS A 1 207 ? -23.272 -6.471 -0.587 1.00 79.31 207 LYS A CA 1
ATOM 1641 C C . LYS A 1 207 ? -21.873 -6.974 -0.948 1.00 79.31 207 LYS A C 1
ATOM 1643 O O . LYS A 1 207 ? -21.001 -6.187 -1.317 1.00 79.31 207 LYS A O 1
ATOM 1648 N N . LYS A 1 208 ? -21.603 -8.274 -0.793 1.00 84.38 208 LYS A N 1
ATOM 1649 C CA . LYS A 1 208 ? -20.332 -8.874 -1.227 1.00 84.38 208 LYS A CA 1
ATOM 1650 C C . LYS A 1 208 ? -20.246 -8.893 -2.754 1.00 84.38 208 LYS A C 1
ATOM 1652 O O . LYS A 1 208 ? -19.189 -8.572 -3.290 1.00 84.38 208 LYS A O 1
ATOM 1657 N N . GLN A 1 209 ? -21.346 -9.221 -3.424 1.00 82.06 209 GLN A N 1
ATOM 1658 C CA . GLN A 1 209 ? -21.459 -9.221 -4.879 1.00 82.06 209 GLN A CA 1
ATOM 1659 C C . GLN A 1 209 ? -21.328 -7.813 -5.468 1.00 82.06 209 GLN A C 1
ATOM 1661 O O . GLN A 1 209 ? -20.584 -7.632 -6.424 1.00 82.06 209 GLN A O 1
ATOM 1666 N N . GLU A 1 210 ? -21.945 -6.804 -4.853 1.00 84.00 210 GLU A N 1
ATOM 1667 C CA . GLU A 1 210 ? -21.780 -5.395 -5.233 1.00 84.00 210 GLU A CA 1
ATOM 1668 C C . GLU A 1 210 ? -20.300 -4.976 -5.220 1.00 84.00 210 GLU A C 1
ATOM 1670 O O . GLU A 1 210 ? -19.783 -4.472 -6.214 1.00 84.00 210 GLU A O 1
ATOM 1675 N N . ARG A 1 211 ? -19.572 -5.287 -4.139 1.00 85.88 211 ARG A N 1
ATOM 1676 C CA . ARG A 1 211 ? -18.129 -5.000 -4.042 1.00 85.88 211 AR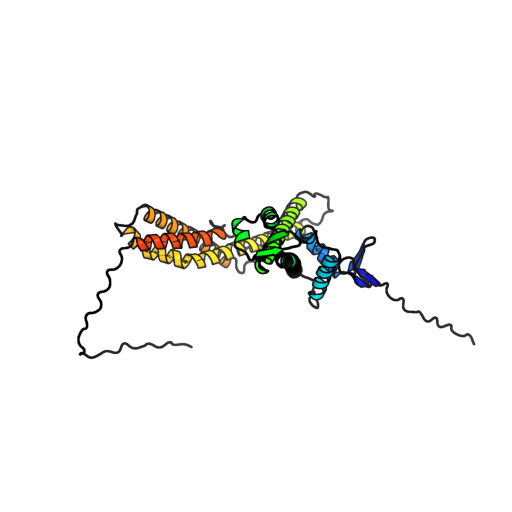G A CA 1
ATOM 1677 C C . ARG A 1 211 ? -17.299 -5.738 -5.084 1.00 85.88 211 ARG A C 1
ATOM 1679 O O . ARG A 1 211 ? -16.270 -5.226 -5.519 1.00 85.88 211 ARG A O 1
ATOM 1686 N N . GLU A 1 212 ? -17.679 -6.960 -5.438 1.00 87.75 212 GLU A N 1
ATOM 1687 C CA . GLU A 1 212 ? -16.969 -7.716 -6.469 1.00 87.75 212 GLU A CA 1
ATOM 1688 C C . GLU A 1 212 ? -17.235 -7.129 -7.859 1.00 87.75 212 GLU A C 1
ATOM 1690 O O . GLU A 1 212 ? -16.296 -6.904 -8.623 1.00 87.75 212 GLU A O 1
ATOM 1695 N N . ASN A 1 213 ? -18.482 -6.744 -8.135 1.00 90.94 213 ASN A N 1
ATOM 1696 C CA . ASN A 1 213 ? -18.866 -6.021 -9.342 1.00 90.94 213 ASN A CA 1
ATOM 1697 C C . ASN A 1 213 ? -18.113 -4.684 -9.466 1.00 90.94 213 ASN A C 1
ATOM 1699 O O . ASN A 1 213 ? -17.616 -4.364 -10.544 1.00 90.94 213 ASN A O 1
ATOM 1703 N N . GLU A 1 214 ? -17.952 -3.929 -8.374 1.00 91.00 214 GLU A N 1
ATOM 1704 C CA . GLU A 1 214 ? -17.148 -2.698 -8.351 1.00 91.00 214 GLU A CA 1
ATOM 1705 C C . GLU A 1 214 ? -15.675 -2.953 -8.703 1.00 91.00 214 GLU A C 1
ATOM 1707 O O . GLU A 1 214 ? -15.076 -2.183 -9.461 1.00 91.00 214 GLU A O 1
ATOM 1712 N N . LYS A 1 215 ? -15.072 -4.036 -8.191 1.00 92.31 215 LYS A N 1
ATOM 1713 C CA . LYS A 1 215 ? -13.687 -4.407 -8.532 1.00 92.31 215 LYS A CA 1
ATOM 1714 C C . LYS A 1 215 ? -13.549 -4.784 -10.001 1.00 92.31 215 LYS A C 1
ATOM 1716 O O . LYS A 1 215 ? -12.616 -4.313 -10.654 1.00 92.31 215 LYS A O 1
ATOM 1721 N N . ILE A 1 216 ? -14.465 -5.610 -10.511 1.00 92.50 216 ILE A N 1
ATOM 1722 C CA . ILE A 1 216 ? -14.504 -6.020 -11.918 1.00 92.50 216 ILE A CA 1
ATOM 1723 C C . ILE A 1 216 ? -14.654 -4.782 -12.807 1.00 92.50 216 ILE A C 1
ATOM 1725 O O . ILE A 1 216 ? -13.872 -4.597 -13.739 1.00 92.50 216 ILE A O 1
ATOM 1729 N N . HIS A 1 217 ? -15.577 -3.879 -12.469 1.00 94.31 217 HIS A N 1
ATOM 1730 C CA . HIS A 1 217 ? -15.777 -2.620 -13.180 1.00 94.31 217 HIS A CA 1
ATOM 1731 C C . HIS A 1 217 ? -14.520 -1.739 -13.165 1.00 94.31 217 HIS A C 1
ATOM 1733 O O . HIS A 1 217 ? -14.073 -1.270 -14.212 1.00 94.31 217 HIS A O 1
ATOM 1739 N N . ALA A 1 218 ? -13.898 -1.545 -12.000 1.00 93.25 218 ALA A N 1
ATOM 1740 C CA . ALA A 1 218 ? -12.687 -0.738 -11.878 1.00 93.25 218 ALA A CA 1
ATOM 1741 C C . ALA A 1 218 ? -11.514 -1.321 -12.683 1.00 93.25 218 ALA A C 1
ATOM 1743 O O . ALA A 1 218 ? -10.755 -0.569 -13.301 1.00 93.25 218 ALA A O 1
ATOM 1744 N N . LEU A 1 219 ? -11.357 -2.648 -12.696 1.00 94.00 219 LEU A N 1
ATOM 1745 C CA . LEU A 1 219 ? -10.341 -3.327 -13.498 1.00 94.00 219 LEU A CA 1
ATOM 1746 C C . LEU A 1 219 ? -10.636 -3.198 -15.000 1.00 94.00 219 LEU A C 1
ATOM 1748 O O . LEU A 1 219 ? -9.739 -2.836 -15.765 1.00 94.00 219 LEU A O 1
ATOM 1752 N N . ALA A 1 220 ? -11.888 -3.409 -15.411 1.00 95.56 220 ALA A N 1
ATOM 1753 C CA . ALA A 1 220 ? -12.333 -3.246 -16.791 1.00 95.56 220 ALA A CA 1
ATOM 1754 C C . ALA A 1 220 ? -12.106 -1.814 -17.303 1.00 95.56 220 ALA A C 1
ATOM 1756 O O . ALA A 1 220 ? -11.537 -1.628 -18.377 1.00 95.56 220 ALA A O 1
ATOM 1757 N N . ALA A 1 221 ? -12.467 -0.795 -16.516 1.00 95.50 221 ALA A N 1
ATOM 1758 C CA . ALA A 1 221 ? -12.279 0.610 -16.872 1.00 95.50 221 ALA A CA 1
ATOM 1759 C C . ALA A 1 221 ? -10.795 0.967 -17.065 1.00 95.50 221 ALA A C 1
ATOM 1761 O O . ALA A 1 221 ? -10.432 1.626 -18.044 1.00 95.50 221 ALA A O 1
ATOM 1762 N N . ARG A 1 222 ? -9.911 0.484 -16.177 1.00 95.44 222 ARG A N 1
ATOM 1763 C CA . ARG A 1 222 ? -8.455 0.663 -16.327 1.00 95.44 222 ARG A CA 1
ATOM 1764 C C . ARG A 1 222 ? -7.928 -0.009 -17.592 1.00 95.44 222 ARG A C 1
ATOM 1766 O O . ARG A 1 222 ? -7.156 0.609 -18.323 1.00 95.44 222 ARG A O 1
ATOM 1773 N N . ALA A 1 223 ? -8.348 -1.246 -17.852 1.00 95.19 223 ALA A N 1
ATOM 1774 C CA . ALA A 1 223 ? -7.945 -2.001 -19.033 1.00 95.19 223 ALA A CA 1
ATOM 1775 C C . ALA A 1 223 ? -8.389 -1.310 -20.332 1.00 95.19 223 ALA A C 1
ATOM 1777 O O . ALA A 1 223 ? -7.567 -1.084 -21.219 1.00 95.19 223 ALA A O 1
ATOM 1778 N N . VAL A 1 224 ? -9.652 -0.871 -20.409 1.00 96.06 224 VAL A N 1
ATOM 1779 C CA . VAL A 1 224 ? -10.176 -0.105 -21.552 1.00 96.06 224 VAL A CA 1
ATOM 1780 C C . VAL A 1 224 ? -9.379 1.181 -21.758 1.00 96.06 224 VAL A C 1
ATOM 1782 O O . VAL A 1 224 ? -8.957 1.462 -22.882 1.00 96.06 224 VAL A O 1
ATOM 1785 N N . GLY A 1 225 ? -9.109 1.940 -20.693 1.00 94.25 225 GLY A N 1
ATOM 1786 C CA . GLY A 1 225 ? -8.316 3.168 -20.776 1.00 94.25 225 GLY A CA 1
ATOM 1787 C C . GLY A 1 225 ? -6.892 2.938 -21.296 1.00 94.25 225 GLY A C 1
ATOM 1788 O O . GLY A 1 225 ? -6.417 3.690 -22.149 1.00 94.25 225 GLY A O 1
ATOM 1789 N N . ALA A 1 226 ? -6.225 1.881 -20.826 1.00 93.50 226 ALA A N 1
ATOM 1790 C CA . ALA A 1 226 ? -4.859 1.546 -21.224 1.00 93.50 226 ALA A CA 1
ATOM 1791 C C . ALA A 1 226 ? -4.771 1.027 -22.669 1.00 93.50 226 ALA A C 1
ATOM 1793 O O . ALA A 1 226 ? -3.880 1.421 -23.425 1.00 93.50 226 ALA A O 1
ATOM 1794 N N . TRP A 1 227 ? -5.698 0.157 -23.071 1.00 96.69 227 TRP A N 1
ATOM 1795 C CA . TRP A 1 227 ? -5.579 -0.607 -24.311 1.00 96.69 227 TRP A CA 1
ATOM 1796 C C . TRP A 1 227 ? -6.300 0.007 -25.512 1.00 96.69 227 TRP A C 1
ATOM 1798 O O . TRP A 1 227 ? -5.928 -0.305 -26.640 1.00 96.69 227 TRP A O 1
ATOM 1808 N N . THR A 1 228 ? -7.254 0.931 -25.329 1.00 96.44 228 THR A N 1
ATOM 1809 C CA . THR A 1 228 ? -8.012 1.531 -26.453 1.00 96.44 228 THR A CA 1
ATOM 1810 C C . THR A 1 228 ? -7.103 2.143 -27.522 1.00 96.44 228 THR A C 1
ATOM 1812 O O . THR A 1 228 ? -7.285 1.898 -28.714 1.00 96.44 228 THR A O 1
ATOM 1815 N N . LYS A 1 229 ? -6.092 2.924 -27.116 1.00 94.56 229 LYS A N 1
ATOM 1816 C CA . LYS A 1 229 ? -5.155 3.546 -28.068 1.00 94.56 229 LYS A CA 1
ATOM 1817 C C . LYS A 1 229 ? -4.264 2.516 -28.760 1.00 94.56 229 LYS A C 1
ATOM 1819 O O . LYS A 1 229 ? -3.900 2.723 -29.911 1.00 94.56 229 LYS A O 1
ATOM 1824 N N . ILE A 1 230 ? -3.904 1.446 -28.056 1.00 94.81 230 ILE A N 1
ATOM 1825 C CA . ILE A 1 230 ? -3.026 0.389 -28.562 1.00 94.81 230 ILE A CA 1
ATOM 1826 C C . ILE A 1 230 ? -3.772 -0.441 -29.600 1.00 94.81 230 ILE A C 1
ATOM 1828 O O . ILE A 1 230 ? -3.287 -0.572 -30.718 1.00 94.81 230 ILE A O 1
ATOM 1832 N N . LEU A 1 231 ? -4.977 -0.911 -29.272 1.00 94.88 231 LEU A N 1
ATOM 1833 C CA . LEU A 1 231 ? -5.810 -1.670 -30.199 1.00 94.88 231 LEU A CA 1
ATOM 1834 C C . LEU A 1 231 ? -6.097 -0.862 -31.471 1.00 94.88 231 LEU A C 1
ATOM 1836 O O . LEU A 1 231 ? -5.869 -1.356 -32.568 1.00 94.88 231 LEU A O 1
ATOM 1840 N N . GLY A 1 232 ? -6.454 0.420 -31.334 1.00 94.75 232 GLY A N 1
ATOM 1841 C CA . GLY A 1 232 ? -6.651 1.290 -32.496 1.00 94.75 232 GLY A CA 1
ATOM 1842 C C . GLY A 1 232 ? -5.373 1.558 -33.308 1.00 94.75 232 GLY A C 1
ATOM 1843 O O . GLY A 1 232 ? -5.458 1.907 -34.483 1.00 94.75 232 GLY A O 1
ATOM 1844 N N . GLN A 1 233 ? -4.178 1.424 -32.717 1.00 94.19 233 GLN A N 1
ATOM 1845 C CA . GLN A 1 233 ? -2.919 1.444 -33.472 1.00 94.19 233 GLN A CA 1
ATOM 1846 C C . GLN A 1 233 ? -2.678 0.125 -34.197 1.00 94.19 233 GLN A C 1
ATOM 1848 O O . GLN A 1 233 ? -2.228 0.172 -35.339 1.00 94.19 233 GLN A O 1
ATOM 1853 N N . CYS A 1 234 ? -2.969 -1.014 -33.562 1.00 93.00 234 CYS A N 1
ATOM 1854 C CA . CYS A 1 234 ? -2.921 -2.311 -34.222 1.00 93.00 234 CYS A CA 1
ATOM 1855 C C . CYS A 1 234 ? -3.854 -2.292 -35.436 1.00 93.00 234 CYS A C 1
ATOM 1857 O O . CYS A 1 234 ? -3.356 -2.360 -36.549 1.00 93.00 234 CYS A O 1
ATOM 1859 N N . GLU A 1 235 ? -5.148 -2.024 -35.268 1.00 93.88 235 GLU A N 1
ATOM 1860 C CA . GLU A 1 235 ? -6.133 -2.011 -36.364 1.00 93.88 235 GLU A CA 1
ATOM 1861 C C . GLU A 1 235 ? -5.705 -1.137 -37.558 1.00 93.88 235 GLU A C 1
ATOM 1863 O O . GLU A 1 235 ? -5.777 -1.568 -38.702 1.00 93.88 235 GLU A O 1
ATOM 1868 N N . LYS A 1 236 ? -5.161 0.063 -37.312 1.00 93.50 236 LYS A N 1
ATOM 1869 C CA . LYS A 1 236 ? -4.675 0.959 -38.384 1.00 93.50 236 LYS A CA 1
ATOM 1870 C C . LYS A 1 236 ? -3.431 0.462 -39.119 1.00 93.50 236 LYS A C 1
ATOM 1872 O O . LYS A 1 236 ? -3.126 0.958 -40.203 1.00 93.50 236 LYS A O 1
ATOM 1877 N N . MET A 1 237 ? -2.644 -0.407 -38.493 1.00 91.06 237 MET A N 1
ATOM 1878 C CA . MET A 1 237 ? -1.431 -0.971 -39.083 1.00 91.06 237 MET A CA 1
ATOM 1879 C C . MET A 1 237 ? -1.672 -2.348 -39.699 1.00 91.06 237 MET A C 1
ATOM 1881 O O . MET A 1 237 ? -0.802 -2.781 -40.445 1.00 91.06 237 MET A O 1
ATOM 1885 N N . ALA A 1 238 ? -2.820 -2.988 -39.450 1.00 91.31 238 ALA A N 1
ATOM 1886 C CA . ALA A 1 238 ? -3.105 -4.359 -39.870 1.00 91.31 238 ALA A CA 1
ATOM 1887 C C . ALA A 1 238 ? -2.860 -4.560 -41.370 1.00 91.31 238 ALA A C 1
ATOM 1889 O O . ALA A 1 238 ? -2.026 -5.385 -41.736 1.00 91.31 238 ALA A O 1
ATOM 1890 N N . ASP A 1 239 ? -3.462 -3.731 -42.226 1.00 88.94 239 ASP A N 1
ATOM 1891 C CA . ASP A 1 239 ? -3.284 -3.836 -43.681 1.00 88.94 239 ASP A CA 1
ATOM 1892 C C . ASP A 1 239 ? -1.814 -3.710 -44.093 1.00 88.94 239 ASP A C 1
ATOM 1894 O O . ASP A 1 239 ? -1.327 -4.468 -44.924 1.00 88.94 239 ASP A O 1
ATOM 1898 N N . LYS A 1 240 ? -1.073 -2.785 -43.467 1.00 88.81 240 LYS A N 1
ATOM 1899 C CA . LYS A 1 240 ? 0.348 -2.563 -43.771 1.00 88.81 240 LYS A CA 1
ATOM 1900 C C . LYS A 1 240 ? 1.223 -3.719 -43.315 1.00 88.81 240 LYS A C 1
ATOM 1902 O O . LYS A 1 240 ? 2.207 -4.019 -43.986 1.00 88.81 240 LYS A O 1
ATOM 1907 N N . VAL A 1 241 ? 0.911 -4.326 -42.171 1.00 89.38 241 VAL A N 1
ATOM 1908 C CA . VAL A 1 241 ? 1.639 -5.495 -41.661 1.00 89.38 241 VAL A CA 1
ATOM 1909 C C . VAL A 1 241 ? 1.503 -6.649 -42.646 1.00 89.38 241 VAL A C 1
ATOM 1911 O O . VAL A 1 241 ? 2.517 -7.188 -43.077 1.00 89.38 241 VAL A O 1
ATOM 1914 N N . HIS A 1 242 ? 0.277 -6.929 -43.085 1.00 88.19 242 HIS A N 1
ATOM 1915 C CA . HIS A 1 242 ? -0.032 -8.039 -43.986 1.00 88.19 242 HIS A CA 1
ATOM 1916 C C . HIS A 1 242 ? 0.360 -7.780 -45.448 1.00 88.19 242 HIS A C 1
ATOM 1918 O O . HIS A 1 242 ? 0.595 -8.723 -46.198 1.00 88.19 242 HIS A O 1
ATOM 1924 N N . SER A 1 243 ? 0.467 -6.517 -45.874 1.00 86.62 243 SER A N 1
ATOM 1925 C CA . SER A 1 243 ? 0.877 -6.161 -47.240 1.00 86.62 243 SER A CA 1
ATOM 1926 C C . SER A 1 243 ? 2.392 -6.007 -47.418 1.00 86.62 243 SER A C 1
ATOM 1928 O O . SER A 1 243 ? 2.858 -5.792 -48.537 1.00 86.62 243 SER A O 1
ATOM 1930 N N . THR A 1 244 ? 3.182 -6.026 -46.338 1.00 85.50 244 THR A N 1
ATOM 1931 C CA . THR A 1 244 ? 4.635 -5.817 -46.415 1.00 85.50 244 THR A CA 1
ATOM 1932 C C . THR A 1 244 ? 5.346 -7.149 -46.648 1.00 85.50 244 THR A C 1
ATOM 1934 O O . THR A 1 244 ? 5.552 -7.915 -45.715 1.00 85.50 244 THR A O 1
ATOM 1937 N N . ALA A 1 245 ? 5.805 -7.394 -47.879 1.00 77.62 245 ALA A N 1
ATOM 1938 C CA . ALA A 1 245 ? 6.498 -8.636 -48.256 1.00 77.62 245 ALA A CA 1
ATOM 1939 C C . ALA A 1 245 ? 7.796 -8.917 -47.464 1.00 77.62 245 ALA A C 1
ATOM 1941 O O . ALA A 1 245 ? 8.234 -10.058 -47.384 1.00 77.62 245 ALA A O 1
ATOM 1942 N N . ALA A 1 246 ? 8.413 -7.885 -46.877 1.00 81.12 246 ALA A N 1
ATOM 1943 C CA . ALA A 1 246 ? 9.624 -7.997 -46.059 1.00 81.12 246 ALA A CA 1
ATOM 1944 C C . ALA A 1 246 ? 9.347 -8.219 -44.557 1.00 81.12 246 ALA A C 1
ATOM 1946 O O . ALA A 1 246 ? 10.281 -8.189 -43.755 1.00 81.12 246 ALA A O 1
ATOM 1947 N N . MET A 1 247 ? 8.083 -8.385 -44.151 1.00 86.69 247 MET A N 1
ATOM 1948 C CA . MET A 1 247 ? 7.729 -8.604 -42.750 1.00 86.69 247 MET A CA 1
ATOM 1949 C C . MET A 1 247 ? 8.118 -10.032 -42.323 1.00 86.69 247 MET A C 1
ATOM 1951 O O . MET A 1 247 ? 7.691 -10.989 -42.971 1.00 86.69 247 MET A O 1
ATOM 1955 N N . PRO A 1 248 ? 8.895 -10.219 -41.240 1.00 88.75 248 PRO A N 1
ATOM 1956 C CA . PRO A 1 248 ? 9.219 -11.556 -40.750 1.00 88.75 248 PRO A CA 1
ATOM 1957 C C . PRO A 1 248 ? 7.960 -12.311 -40.305 1.00 88.75 248 PRO A C 1
ATOM 1959 O O . PRO A 1 248 ? 7.117 -11.746 -39.604 1.00 88.75 248 PRO A O 1
ATOM 1962 N N . ALA A 1 249 ? 7.855 -13.598 -40.651 1.00 87.06 249 ALA A N 1
ATOM 1963 C CA . ALA A 1 249 ? 6.695 -14.434 -40.318 1.00 87.06 249 ALA A CA 1
ATOM 1964 C C . ALA A 1 249 ? 6.399 -14.468 -38.806 1.00 87.06 249 ALA A C 1
ATOM 1966 O O . ALA A 1 249 ? 5.258 -14.280 -38.393 1.00 87.06 249 ALA A O 1
ATOM 1967 N N . GLU A 1 250 ? 7.438 -14.587 -37.974 1.00 87.62 250 GLU A N 1
ATOM 1968 C CA . GLU A 1 250 ? 7.316 -14.555 -36.508 1.00 87.62 250 GLU A CA 1
ATOM 1969 C C . GLU A 1 250 ? 6.787 -13.206 -35.984 1.00 87.62 250 GLU A C 1
ATOM 1971 O O . GLU A 1 250 ? 6.049 -13.146 -35.000 1.00 87.62 250 GLU A O 1
ATOM 1976 N N . THR A 1 251 ? 7.126 -12.097 -36.653 1.00 87.25 251 THR A N 1
ATOM 1977 C CA . THR A 1 251 ? 6.643 -10.755 -36.280 1.00 87.25 251 THR A CA 1
ATOM 1978 C C . THR A 1 251 ? 5.172 -10.567 -36.649 1.00 87.25 251 THR A C 1
ATOM 1980 O O . THR A 1 251 ? 4.438 -9.938 -35.891 1.00 87.25 251 THR A O 1
ATOM 1983 N N . MET A 1 252 ? 4.724 -11.134 -37.775 1.00 89.06 252 MET A N 1
ATOM 1984 C CA . MET A 1 252 ? 3.300 -11.152 -38.137 1.00 89.06 252 MET A CA 1
ATOM 1985 C C . MET A 1 252 ? 2.495 -11.984 -37.141 1.00 89.06 252 MET A C 1
ATOM 1987 O O . MET A 1 252 ? 1.546 -11.473 -36.555 1.00 89.06 252 MET A O 1
ATOM 1991 N N . GLN A 1 253 ? 2.943 -13.208 -36.847 1.00 90.88 253 GLN A N 1
ATOM 1992 C CA . GLN A 1 253 ? 2.255 -14.094 -35.908 1.00 90.88 253 GLN A CA 1
ATOM 1993 C C . GLN A 1 253 ? 2.107 -13.460 -34.515 1.00 90.88 253 GLN A C 1
ATOM 1995 O O . GLN A 1 253 ? 1.011 -13.412 -33.960 1.00 90.88 253 GLN A O 1
ATOM 2000 N N . THR A 1 254 ? 3.193 -12.919 -33.956 1.00 91.06 254 THR A N 1
ATOM 2001 C CA . THR A 1 254 ? 3.155 -12.273 -32.631 1.00 91.06 254 THR A CA 1
ATOM 2002 C C . THR A 1 254 ? 2.283 -11.015 -32.608 1.00 91.06 254 THR A C 1
ATOM 2004 O O . THR A 1 254 ? 1.659 -10.705 -31.589 1.00 91.06 254 THR A O 1
ATOM 2007 N N . TYR A 1 255 ? 2.203 -10.287 -33.723 1.00 93.44 255 TYR A N 1
ATOM 2008 C CA . TYR A 1 255 ? 1.309 -9.145 -33.878 1.00 93.44 255 TYR A CA 1
ATOM 2009 C C . TYR A 1 255 ? -0.170 -9.560 -33.953 1.00 93.44 255 TYR A C 1
ATOM 2011 O O . TYR A 1 255 ? -1.010 -8.921 -33.307 1.00 93.44 255 TYR A O 1
ATOM 2019 N N . ASP A 1 256 ? -0.492 -10.635 -34.671 1.00 92.75 256 ASP A N 1
ATOM 2020 C CA . ASP A 1 256 ? -1.857 -11.155 -34.788 1.00 92.75 256 ASP A CA 1
ATOM 2021 C C . ASP A 1 256 ? -2.350 -11.731 -33.459 1.00 92.75 256 ASP A C 1
ATOM 2023 O O . ASP A 1 256 ? -3.446 -11.397 -33.003 1.00 92.75 256 ASP A O 1
ATOM 2027 N N . GLU A 1 257 ? -1.509 -12.505 -32.767 1.00 93.50 257 GLU A N 1
ATOM 2028 C CA . GLU A 1 257 ? -1.794 -13.025 -31.425 1.00 93.50 257 GLU A CA 1
ATOM 2029 C C . GLU A 1 257 ? -2.046 -11.893 -30.420 1.00 93.50 257 GLU A C 1
ATOM 2031 O O . GLU A 1 257 ? -3.007 -11.937 -29.640 1.00 93.50 257 GLU A O 1
ATOM 2036 N N . LEU A 1 258 ? -1.221 -10.840 -30.455 1.00 93.56 258 LEU A N 1
ATOM 2037 C CA . LEU A 1 258 ? -1.417 -9.657 -29.623 1.00 93.56 258 LEU A CA 1
ATOM 2038 C C . LEU A 1 258 ? -2.745 -8.963 -29.945 1.00 93.56 258 LEU A C 1
ATOM 2040 O O . LEU A 1 258 ? -3.480 -8.585 -29.029 1.00 93.56 258 LEU A O 1
ATOM 2044 N N . THR A 1 259 ? -3.046 -8.773 -31.229 1.00 94.19 259 THR A N 1
ATOM 2045 C CA . THR A 1 259 ? -4.252 -8.070 -31.680 1.00 94.19 259 THR A CA 1
ATOM 2046 C C . THR A 1 259 ? -5.507 -8.846 -31.289 1.00 94.19 259 THR A C 1
ATOM 2048 O O . THR A 1 259 ? -6.410 -8.268 -30.680 1.00 94.19 259 THR A O 1
ATOM 2051 N N . ALA A 1 260 ? -5.528 -10.162 -31.511 1.00 94.94 260 ALA A N 1
ATOM 2052 C CA . ALA A 1 260 ? -6.615 -11.041 -31.090 1.00 94.94 260 ALA A CA 1
ATOM 2053 C C . ALA A 1 260 ? -6.804 -11.026 -29.562 1.00 94.94 260 ALA A C 1
ATOM 2055 O O . ALA A 1 260 ? -7.929 -10.908 -29.064 1.00 94.94 260 ALA A O 1
ATOM 2056 N N . LYS A 1 261 ? -5.705 -11.068 -28.793 1.00 94.44 261 LYS A N 1
ATOM 2057 C CA . LYS A 1 261 ? -5.742 -10.979 -27.325 1.00 94.44 261 LYS A CA 1
ATOM 2058 C C . LYS A 1 261 ? -6.312 -9.641 -26.850 1.00 94.44 261 LYS A C 1
ATOM 2060 O O . LYS A 1 261 ? -7.170 -9.622 -25.965 1.00 94.44 261 LYS A O 1
ATOM 2065 N N . LEU A 1 262 ? -5.877 -8.527 -27.442 1.00 94.38 262 LEU A N 1
ATOM 2066 C CA . LEU A 1 262 ? -6.396 -7.192 -27.134 1.00 94.38 262 LEU A CA 1
ATOM 2067 C C . LEU A 1 262 ? -7.887 -7.077 -27.470 1.00 94.38 262 LEU A C 1
ATOM 2069 O O . LEU A 1 262 ? -8.638 -6.564 -26.646 1.00 94.38 262 LEU A O 1
ATOM 2073 N N . GLN A 1 263 ? -8.337 -7.589 -28.618 1.00 95.31 263 GLN A N 1
ATOM 2074 C CA . GLN A 1 263 ? -9.753 -7.584 -29.011 1.00 95.31 263 GLN A CA 1
ATOM 2075 C C . GLN A 1 263 ? -10.626 -8.397 -28.050 1.00 95.31 263 GLN A C 1
ATOM 2077 O O . GLN A 1 263 ? -11.646 -7.893 -27.567 1.00 95.31 263 GLN A O 1
ATOM 2082 N N . LYS A 1 264 ? -10.209 -9.627 -27.718 1.00 95.50 264 LYS A N 1
ATOM 2083 C CA . LYS A 1 264 ? -10.917 -10.496 -26.766 1.00 95.50 264 LYS A CA 1
ATOM 2084 C C . LYS A 1 264 ? -11.057 -9.818 -25.403 1.00 95.50 264 LYS A C 1
ATOM 2086 O O . LYS A 1 264 ? -12.160 -9.711 -24.866 1.00 95.50 264 LYS A O 1
ATOM 2091 N N . ASN A 1 265 ? -9.950 -9.303 -24.872 1.00 94.19 265 ASN A N 1
ATOM 2092 C CA . ASN A 1 265 ? -9.931 -8.677 -23.555 1.00 94.19 265 ASN A CA 1
ATOM 2093 C C . ASN A 1 265 ? -10.716 -7.357 -23.527 1.00 94.19 265 ASN A C 1
ATOM 2095 O O . ASN A 1 265 ? -11.441 -7.095 -22.569 1.00 94.19 265 ASN A O 1
ATOM 2099 N N . MET A 1 266 ? -10.624 -6.544 -24.583 1.00 95.50 266 MET A N 1
ATOM 2100 C CA . MET A 1 266 ? -11.392 -5.301 -24.715 1.00 95.50 266 MET A CA 1
ATOM 2101 C C . MET A 1 266 ? -12.895 -5.555 -24.810 1.00 95.50 266 MET A C 1
ATOM 2103 O O . MET A 1 266 ? -13.677 -4.793 -24.242 1.00 95.50 266 MET A O 1
ATOM 2107 N N . THR A 1 267 ? -13.306 -6.624 -25.492 1.00 95.06 267 THR A N 1
ATOM 2108 C CA . THR A 1 267 ? -14.719 -7.012 -25.595 1.00 95.06 267 THR A CA 1
ATOM 2109 C C . THR A 1 267 ? -15.269 -7.406 -24.227 1.00 95.06 267 THR A C 1
ATOM 2111 O O . THR A 1 267 ? -16.275 -6.842 -23.797 1.00 95.06 267 THR A O 1
ATOM 2114 N N . ALA A 1 268 ? -14.563 -8.276 -23.498 1.00 94.12 268 ALA A N 1
ATOM 2115 C CA . ALA A 1 268 ? -14.945 -8.674 -22.143 1.00 94.12 268 ALA A CA 1
ATOM 2116 C C . ALA A 1 268 ? -14.991 -7.475 -21.175 1.00 94.12 268 ALA A C 1
ATOM 2118 O O . ALA A 1 268 ? -15.945 -7.317 -20.416 1.00 94.12 268 ALA A O 1
ATOM 2119 N N . ALA A 1 269 ? -14.005 -6.573 -21.247 1.00 94.69 269 ALA A N 1
ATOM 2120 C CA . ALA A 1 269 ? -13.970 -5.378 -20.407 1.00 94.69 269 ALA A CA 1
ATOM 2121 C C . ALA A 1 269 ? -15.142 -4.422 -20.696 1.00 94.69 269 ALA A C 1
ATOM 2123 O O . ALA A 1 269 ? -15.769 -3.913 -19.769 1.00 94.69 269 ALA A O 1
ATOM 2124 N N . ARG A 1 270 ? -15.492 -4.202 -21.970 1.00 95.25 270 ARG A N 1
ATOM 2125 C CA . ARG A 1 270 ? -16.658 -3.380 -22.341 1.00 95.25 270 ARG A CA 1
ATOM 2126 C C . ARG A 1 270 ? -17.976 -4.019 -21.906 1.00 95.25 270 ARG A C 1
ATOM 2128 O O . ARG A 1 270 ? -18.851 -3.307 -21.426 1.00 95.25 270 ARG A O 1
ATOM 2135 N N . GLN A 1 271 ? -18.111 -5.339 -22.032 1.00 94.06 271 GLN A N 1
ATOM 2136 C CA . GLN A 1 271 ? -19.287 -6.068 -21.548 1.00 94.06 271 GLN A CA 1
ATOM 2137 C C . GLN A 1 271 ? -19.450 -5.934 -20.030 1.00 94.06 271 GLN A C 1
ATOM 2139 O O . GLN A 1 271 ? -20.550 -5.647 -19.568 1.00 94.06 271 GLN A O 1
ATOM 2144 N N . ALA A 1 272 ? -18.360 -6.050 -19.265 1.00 92.38 272 ALA A N 1
ATOM 2145 C CA . ALA A 1 272 ? -18.381 -5.848 -17.819 1.00 92.38 272 ALA A CA 1
ATOM 2146 C C . ALA A 1 272 ? -18.777 -4.411 -17.430 1.00 92.38 272 ALA A C 1
ATOM 2148 O O . ALA A 1 272 ? -19.575 -4.224 -16.514 1.00 92.38 272 ALA A O 1
ATOM 2149 N N . ILE A 1 273 ? -18.279 -3.395 -18.149 1.00 93.69 273 ILE A N 1
ATOM 2150 C CA . ILE A 1 273 ? -18.675 -1.993 -17.925 1.00 93.69 273 ILE A CA 1
ATOM 2151 C C . ILE A 1 273 ? -20.161 -1.783 -18.222 1.00 93.69 273 ILE A C 1
ATOM 2153 O O . ILE A 1 273 ? -20.873 -1.198 -17.411 1.00 93.69 273 ILE A O 1
ATOM 2157 N N . ASN A 1 274 ? -20.649 -2.305 -19.348 1.00 93.62 274 ASN A N 1
ATOM 2158 C CA . ASN A 1 274 ? -22.058 -2.196 -19.713 1.00 93.62 274 ASN A CA 1
ATOM 2159 C C . ASN A 1 274 ? -22.962 -2.917 -18.704 1.00 93.62 274 ASN A C 1
ATOM 2161 O O . ASN A 1 274 ? -23.995 -2.377 -18.322 1.00 93.62 274 ASN A O 1
ATOM 2165 N N . GLY A 1 275 ? -22.565 -4.105 -18.237 1.00 91.44 275 GLY A N 1
ATOM 2166 C CA . GLY A 1 275 ? -23.285 -4.829 -17.189 1.00 91.44 275 GLY A CA 1
ATOM 2167 C C . GLY A 1 275 ? -23.317 -4.060 -15.866 1.00 91.44 275 GLY A C 1
ATOM 2168 O O . GLY A 1 275 ? -24.344 -4.037 -15.192 1.00 91.44 275 GLY A O 1
ATOM 2169 N N . PHE A 1 276 ? -22.226 -3.373 -15.509 1.00 90.69 276 PHE A N 1
ATOM 2170 C CA . PHE A 1 276 ? -22.180 -2.541 -14.306 1.00 90.69 276 PHE A CA 1
ATOM 2171 C C . PHE A 1 276 ? -23.138 -1.350 -14.413 1.00 90.69 276 PHE A C 1
ATOM 2173 O O . PHE A 1 276 ? -23.920 -1.102 -13.498 1.00 90.69 276 PHE A O 1
ATOM 2180 N N . GLU A 1 277 ? -23.142 -0.653 -15.551 1.00 90.50 277 GLU A N 1
ATOM 2181 C CA . GLU A 1 277 ? -24.077 0.451 -15.798 1.00 90.50 277 GLU A CA 1
ATOM 2182 C C . GLU A 1 277 ? -25.541 -0.028 -15.846 1.00 90.50 277 GLU A C 1
ATOM 2184 O O . GLU A 1 277 ? -26.423 0.679 -15.372 1.00 90.50 277 GLU A O 1
ATOM 2189 N N . GLN A 1 278 ? -25.817 -1.253 -16.311 1.00 88.31 278 GLN A N 1
ATOM 2190 C CA . GLN A 1 278 ? -27.158 -1.859 -16.243 1.00 88.31 278 GLN A CA 1
ATOM 2191 C C . GLN A 1 278 ? -27.606 -2.223 -14.820 1.00 88.31 278 GLN A C 1
ATOM 2193 O O . GLN A 1 278 ? -28.804 -2.372 -14.576 1.00 88.31 278 GLN A O 1
ATOM 2198 N N . ASN A 1 279 ? -26.672 -2.411 -13.888 1.00 87.75 279 ASN A N 1
ATOM 2199 C CA . ASN A 1 279 ? -26.976 -2.646 -12.475 1.00 87.75 279 ASN A CA 1
ATOM 2200 C C . ASN A 1 279 ? -27.166 -1.344 -11.688 1.00 87.75 279 ASN A C 1
ATOM 2202 O O . ASN A 1 279 ? -27.688 -1.356 -10.573 1.00 87.75 279 ASN A O 1
ATOM 2206 N N . LYS A 1 280 ? -26.767 -0.211 -12.266 1.00 84.88 280 LYS A N 1
ATOM 2207 C CA . LYS A 1 280 ? -26.862 1.103 -11.642 1.00 84.88 280 LYS A CA 1
ATOM 2208 C C . LYS A 1 280 ? -28.328 1.480 -11.429 1.00 84.88 280 LYS A C 1
ATOM 2210 O O . LYS A 1 280 ? -29.112 1.529 -12.370 1.00 84.88 280 LYS A O 1
ATOM 2215 N N . GLY A 1 281 ? -28.692 1.747 -10.177 1.00 75.25 281 GLY A N 1
ATOM 2216 C CA . GLY A 1 281 ? -30.061 2.105 -9.795 1.00 75.25 281 GLY A CA 1
ATOM 2217 C C . GLY A 1 281 ? -30.983 0.920 -9.496 1.00 75.25 281 GLY A C 1
ATOM 2218 O O . GLY A 1 281 ? -32.130 1.153 -9.123 1.00 75.25 281 GLY A O 1
ATOM 2219 N N . LYS A 1 282 ? -30.506 -0.328 -9.605 1.00 85.06 282 LYS A N 1
ATOM 2220 C CA . LYS A 1 282 ? -31.249 -1.498 -9.116 1.00 85.06 282 LYS A CA 1
ATOM 2221 C C . LYS A 1 282 ? -31.050 -1.680 -7.606 1.00 85.06 282 LYS A C 1
ATOM 2223 O O . LYS A 1 282 ? -29.974 -1.345 -7.099 1.00 85.06 282 LYS A O 1
ATOM 2228 N N . PRO A 1 283 ? -32.044 -2.224 -6.882 1.00 77.88 283 PRO A N 1
ATOM 2229 C CA . PRO A 1 283 ? -31.844 -2.716 -5.525 1.00 77.88 283 PRO A CA 1
ATOM 2230 C C . PRO A 1 283 ? -30.673 -3.702 -5.482 1.00 77.88 283 PRO A C 1
ATOM 2232 O O . PRO A 1 283 ? -30.461 -4.461 -6.424 1.00 77.88 283 PRO A O 1
ATOM 2235 N N . VAL A 1 284 ? -29.916 -3.705 -4.382 1.00 71.12 284 VAL A N 1
ATOM 2236 C CA . VAL A 1 284 ? -28.720 -4.558 -4.209 1.00 71.12 284 VAL A CA 1
ATOM 2237 C C . VAL A 1 284 ? -29.055 -6.049 -4.386 1.00 71.12 284 VAL A C 1
ATOM 2239 O O . VAL A 1 284 ? -28.219 -6.823 -4.841 1.00 71.12 284 VAL A O 1
ATOM 2242 N N . GLU A 1 285 ? -30.293 -6.430 -4.079 1.00 73.56 285 GLU A N 1
ATOM 2243 C CA . GLU A 1 285 ? -30.848 -7.782 -4.218 1.00 73.56 285 GLU A CA 1
ATOM 2244 C C . GLU A 1 285 ? -31.080 -8.194 -5.686 1.00 73.56 285 GLU A C 1
ATOM 2246 O O . GLU A 1 285 ? -30.986 -9.375 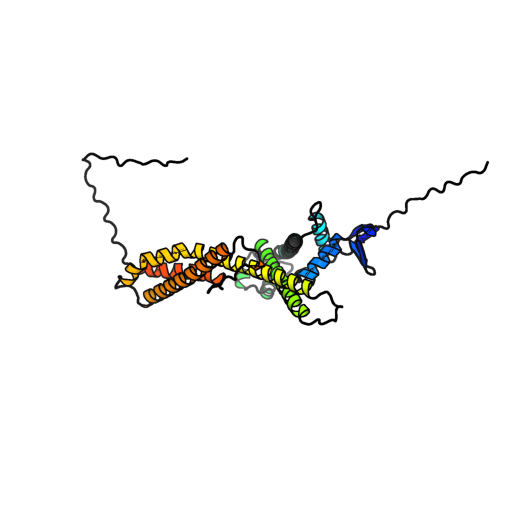-6.007 1.00 73.56 285 GLU A O 1
ATOM 2251 N N . ASP A 1 286 ? -31.280 -7.225 -6.586 1.00 77.06 286 ASP A N 1
ATOM 2252 C CA . ASP A 1 286 ? -31.575 -7.432 -8.012 1.00 77.06 286 ASP A CA 1
ATOM 2253 C C . ASP A 1 286 ? -30.355 -7.188 -8.922 1.00 77.06 286 ASP A C 1
ATOM 2255 O O . ASP A 1 286 ? -30.454 -7.201 -10.157 1.00 77.06 286 ASP A O 1
ATOM 2259 N N . MET A 1 287 ? -29.185 -6.908 -8.340 1.00 80.19 287 MET A N 1
ATOM 2260 C CA . MET A 1 287 ? -27.959 -6.686 -9.105 1.00 80.19 287 MET A CA 1
ATOM 2261 C C . MET A 1 287 ? -27.441 -8.004 -9.678 1.00 80.19 287 MET A C 1
ATOM 2263 O O . MET A 1 287 ? -27.068 -8.916 -8.943 1.00 80.19 287 MET A O 1
ATOM 2267 N N . ALA A 1 288 ? -27.317 -8.087 -11.002 1.00 83.31 288 ALA A N 1
ATOM 2268 C CA . ALA A 1 288 ? -26.717 -9.249 -11.647 1.00 83.31 288 ALA A CA 1
ATOM 2269 C C . ALA A 1 288 ? -25.206 -9.320 -11.360 1.00 83.31 288 ALA A C 1
ATOM 2271 O O . ALA A 1 288 ? -24.522 -8.295 -11.289 1.00 83.31 288 ALA A O 1
ATOM 2272 N N . ALA A 1 289 ? -24.658 -10.524 -11.205 1.00 86.62 289 ALA A N 1
ATOM 2273 C CA . ALA A 1 289 ? -23.211 -10.707 -11.123 1.00 86.62 289 ALA A CA 1
ATOM 2274 C C . ALA A 1 289 ? -22.572 -10.367 -12.478 1.00 86.62 289 ALA A C 1
ATOM 2276 O O . ALA A 1 289 ? -23.066 -10.791 -13.525 1.00 86.62 289 ALA A O 1
ATOM 2277 N N . LEU A 1 290 ? -21.485 -9.593 -12.470 1.00 88.19 290 LEU A N 1
ATOM 2278 C CA . LEU A 1 290 ? -20.721 -9.345 -13.691 1.00 88.19 290 LEU A CA 1
ATOM 2279 C C . LEU A 1 290 ? -19.906 -10.579 -14.071 1.00 88.19 290 LEU A C 1
ATOM 2281 O O . LEU A 1 290 ? -19.407 -11.298 -13.207 1.00 88.19 290 LEU A O 1
ATOM 2285 N N . ALA A 1 291 ? -19.739 -10.791 -15.375 1.00 88.06 291 ALA A N 1
ATOM 2286 C CA . ALA A 1 291 ? -18.855 -11.830 -15.880 1.00 88.06 291 ALA A CA 1
ATOM 2287 C C . ALA A 1 291 ? -17.404 -11.567 -15.445 1.00 88.06 291 ALA A C 1
ATOM 2289 O O . ALA A 1 291 ? -16.925 -10.428 -15.482 1.00 88.06 291 ALA A O 1
ATOM 2290 N N . GLU A 1 292 ? -16.702 -12.633 -15.065 1.00 89.12 292 GLU A N 1
ATOM 2291 C CA . GLU A 1 292 ? -15.286 -12.557 -14.726 1.00 89.12 292 GLU A CA 1
ATOM 2292 C C . GLU A 1 292 ? -14.453 -12.139 -15.944 1.00 89.12 292 GLU A C 1
ATOM 2294 O O . GLU A 1 292 ? -14.683 -12.571 -17.078 1.00 89.12 292 GLU A O 1
ATOM 2299 N N . LEU A 1 293 ? -13.464 -11.276 -15.710 1.00 92.62 293 LEU A N 1
ATOM 2300 C CA . LEU A 1 293 ? -12.567 -10.822 -16.766 1.00 92.62 293 LEU A CA 1
ATOM 2301 C C . LEU A 1 293 ? -11.529 -11.908 -17.078 1.00 92.62 293 LEU A C 1
ATOM 2303 O O . LEU A 1 293 ? -10.971 -12.502 -16.157 1.00 92.62 293 LEU A O 1
ATOM 2307 N N . PRO A 1 294 ? -11.162 -12.109 -18.357 1.00 92.94 294 PRO A N 1
ATOM 2308 C CA . PRO A 1 294 ? -10.167 -13.107 -18.757 1.00 92.94 294 PRO A CA 1
ATOM 2309 C C . PRO A 1 294 ? -8.717 -12.675 -18.458 1.00 92.94 294 PRO A C 1
ATOM 2311 O O . PRO A 1 294 ? -7.778 -13.201 -19.051 1.00 92.94 294 PRO A O 1
ATOM 2314 N N . PHE A 1 295 ? -8.525 -11.670 -17.601 1.00 93.00 295 PHE A N 1
ATOM 2315 C CA . PHE A 1 295 ? -7.231 -11.090 -17.255 1.00 93.00 295 PHE A CA 1
ATOM 2316 C C . PHE A 1 295 ? -7.261 -10.494 -15.844 1.00 93.00 295 PHE A C 1
ATOM 2318 O O . PHE A 1 295 ? -8.304 -10.078 -15.338 1.00 93.00 295 PHE A O 1
ATOM 2325 N N . GLN A 1 296 ? -6.088 -10.399 -15.229 1.00 93.62 296 GLN A N 1
ATOM 2326 C CA . GLN A 1 296 ? -5.876 -9.815 -13.910 1.00 93.62 296 GLN A CA 1
ATOM 2327 C C . GLN A 1 296 ? -5.256 -8.412 -13.998 1.00 93.62 296 GLN A C 1
ATOM 2329 O O . GLN A 1 296 ? -4.833 -7.937 -15.053 1.00 93.62 296 GLN A O 1
ATOM 2334 N N . ALA A 1 297 ? -5.156 -7.725 -12.856 1.00 89.44 297 ALA A N 1
ATOM 2335 C CA . ALA A 1 297 ? -4.576 -6.381 -12.784 1.00 89.44 297 ALA A CA 1
ATOM 2336 C C . ALA A 1 297 ? -3.117 -6.313 -13.277 1.00 89.44 297 ALA A C 1
ATOM 2338 O O . ALA A 1 297 ? -2.734 -5.332 -13.917 1.00 89.44 297 ALA A O 1
ATOM 2339 N N . ALA A 1 298 ? -2.315 -7.350 -13.013 1.00 90.25 298 ALA A N 1
ATOM 2340 C CA . ALA A 1 298 ? -0.932 -7.428 -13.484 1.00 90.25 298 ALA A CA 1
ATOM 2341 C C . ALA A 1 298 ? -0.850 -7.508 -15.020 1.00 90.25 298 ALA A C 1
ATOM 2343 O O . ALA A 1 298 ? -0.003 -6.851 -15.633 1.00 90.25 298 ALA A O 1
ATOM 2344 N N . ASP A 1 299 ? -1.787 -8.227 -15.645 1.00 89.94 299 ASP A N 1
ATOM 2345 C CA . ASP A 1 299 ? -1.827 -8.421 -17.096 1.00 89.94 299 ASP A CA 1
ATOM 2346 C C . ASP A 1 299 ? -2.030 -7.108 -17.850 1.00 89.94 299 ASP A C 1
ATOM 2348 O O . ASP A 1 299 ? -1.485 -6.937 -18.938 1.00 89.94 299 ASP A O 1
ATOM 2352 N N . VAL A 1 300 ? -2.742 -6.136 -17.264 1.00 92.94 300 VAL A N 1
ATOM 2353 C CA . VAL A 1 300 ? -2.934 -4.807 -17.872 1.00 92.94 300 VAL A CA 1
ATOM 2354 C C . VAL A 1 300 ? -1.594 -4.146 -18.183 1.00 92.94 300 VAL A C 1
ATOM 2356 O O . VAL A 1 300 ? -1.379 -3.648 -19.293 1.00 92.94 300 VAL A O 1
ATOM 2359 N N . LYS A 1 301 ? -0.659 -4.187 -17.228 1.00 93.12 301 LYS A N 1
ATOM 2360 C CA . LYS A 1 301 ? 0.681 -3.615 -17.391 1.00 93.12 301 LYS A CA 1
ATOM 2361 C C . LYS A 1 301 ? 1.538 -4.458 -18.334 1.00 93.12 301 LYS A C 1
ATOM 2363 O O . LYS A 1 301 ? 2.170 -3.892 -19.224 1.00 93.12 301 LYS A O 1
ATOM 2368 N N . ILE A 1 302 ? 1.521 -5.783 -18.172 1.00 92.50 302 ILE A N 1
ATOM 2369 C CA . ILE A 1 302 ? 2.317 -6.714 -18.986 1.00 92.50 302 ILE A CA 1
ATOM 2370 C C . ILE A 1 302 ? 1.934 -6.597 -20.464 1.00 92.50 302 ILE A C 1
ATOM 2372 O O . ILE A 1 302 ? 2.795 -6.337 -21.300 1.00 92.50 302 ILE A O 1
ATOM 2376 N N . VAL A 1 303 ? 0.641 -6.686 -20.791 1.00 92.25 303 VAL A N 1
ATOM 2377 C CA . VAL A 1 303 ? 0.147 -6.577 -22.173 1.00 92.25 303 VAL A CA 1
ATOM 2378 C C . VAL A 1 303 ? 0.457 -5.199 -22.759 1.00 92.25 303 VAL A C 1
ATOM 2380 O O . VAL A 1 303 ? 0.845 -5.102 -23.921 1.00 92.25 303 VAL A O 1
ATOM 2383 N N . THR A 1 304 ? 0.366 -4.127 -21.965 1.00 94.19 304 THR A N 1
ATOM 2384 C CA . THR A 1 304 ? 0.744 -2.772 -22.410 1.00 94.19 304 THR A CA 1
ATOM 2385 C C . THR A 1 304 ? 2.226 -2.695 -22.794 1.00 94.19 304 THR A C 1
ATOM 2387 O O . THR A 1 304 ? 2.571 -2.126 -23.831 1.00 94.19 304 THR A O 1
ATOM 2390 N N . GLN A 1 305 ? 3.112 -3.288 -21.990 1.00 93.31 305 GLN A N 1
ATOM 2391 C CA . GLN A 1 305 ? 4.550 -3.328 -22.266 1.00 93.31 305 GLN A CA 1
ATOM 2392 C C . GLN A 1 305 ? 4.876 -4.202 -23.482 1.00 93.31 305 GLN A C 1
ATOM 2394 O O . GLN A 1 305 ? 5.594 -3.748 -24.372 1.00 93.31 305 GLN A O 1
ATOM 2399 N N . GLN A 1 306 ? 4.297 -5.405 -23.557 1.00 91.69 306 GLN A N 1
ATOM 2400 C CA . GLN A 1 306 ? 4.435 -6.317 -24.699 1.00 91.69 306 GLN A CA 1
ATOM 2401 C C . GLN A 1 306 ? 3.993 -5.644 -26.000 1.00 91.69 306 GLN A C 1
ATOM 2403 O O . GLN A 1 306 ? 4.727 -5.662 -26.986 1.00 91.69 306 GLN A O 1
ATOM 2408 N N . SER A 1 307 ? 2.856 -4.944 -25.972 1.00 92.69 307 SER A N 1
ATOM 2409 C CA . SER A 1 307 ? 2.371 -4.168 -27.115 1.00 92.69 307 SER A CA 1
ATOM 2410 C C . SER A 1 307 ? 3.380 -3.112 -27.558 1.00 92.69 307 SER A C 1
ATOM 2412 O O . SER A 1 307 ? 3.627 -2.939 -28.746 1.00 92.69 307 SER A O 1
ATOM 2414 N N . GLY A 1 308 ? 4.007 -2.410 -26.610 1.00 92.44 308 GLY A N 1
ATOM 2415 C CA . GLY A 1 308 ? 5.027 -1.410 -26.915 1.00 92.44 308 GLY A CA 1
ATOM 2416 C C . GLY A 1 308 ? 6.265 -1.986 -27.608 1.00 92.44 308 GLY A C 1
ATOM 2417 O O . GLY A 1 308 ? 6.852 -1.300 -28.444 1.00 92.44 308 GLY A O 1
ATOM 2418 N N . VAL A 1 309 ? 6.661 -3.218 -27.279 1.00 93.25 309 VAL A N 1
ATOM 2419 C CA . VAL A 1 309 ? 7.790 -3.914 -27.918 1.00 93.25 309 VAL A CA 1
ATOM 2420 C C . VAL A 1 309 ? 7.397 -4.397 -29.312 1.00 93.25 309 VAL A C 1
ATOM 2422 O O . VAL A 1 309 ? 8.042 -4.015 -30.285 1.00 93.25 309 VAL A O 1
ATOM 2425 N N . ILE A 1 310 ? 6.289 -5.131 -29.427 1.00 90.81 310 ILE A N 1
ATOM 2426 C CA . ILE A 1 310 ? 5.811 -5.693 -30.699 1.00 90.81 310 ILE A CA 1
ATOM 2427 C C . ILE A 1 310 ? 5.550 -4.575 -31.718 1.00 90.81 310 ILE A C 1
ATOM 2429 O O . ILE A 1 310 ? 6.047 -4.626 -32.840 1.00 90.81 310 ILE A O 1
ATOM 2433 N N . LEU A 1 311 ? 4.871 -3.491 -31.320 1.00 92.50 311 LEU A N 1
ATOM 2434 C CA . LEU A 1 311 ? 4.612 -2.366 -32.226 1.00 92.50 311 LEU A CA 1
ATOM 2435 C C . LEU A 1 311 ? 5.885 -1.606 -32.632 1.00 92.50 311 LEU A C 1
ATOM 2437 O O . LEU A 1 311 ? 5.878 -0.930 -33.661 1.00 92.50 311 LEU A O 1
ATOM 2441 N N . LYS A 1 312 ? 6.972 -1.666 -31.851 1.00 93.19 312 LYS A N 1
ATOM 2442 C CA . LYS A 1 312 ? 8.271 -1.110 -32.264 1.00 93.19 312 LYS A CA 1
ATOM 2443 C C . LYS A 1 312 ? 8.939 -1.997 -33.307 1.00 93.19 312 LYS A C 1
ATOM 2445 O O . LYS A 1 312 ? 9.428 -1.453 -34.292 1.00 93.19 312 LYS A O 1
ATOM 2450 N N . GLU A 1 313 ? 8.934 -3.313 -33.115 1.00 89.44 313 GLU A N 1
ATOM 2451 C CA . GLU A 1 313 ? 9.510 -4.263 -34.075 1.00 89.44 313 GLU A CA 1
ATOM 2452 C C . GLU A 1 313 ? 8.769 -4.224 -35.414 1.00 89.44 313 GLU A C 1
ATOM 2454 O O . GLU A 1 313 ? 9.389 -4.004 -36.453 1.00 89.44 313 GLU A O 1
ATOM 2459 N N . VAL A 1 314 ? 7.433 -4.244 -35.383 1.00 90.31 314 VAL A N 1
ATOM 2460 C CA . VAL A 1 314 ? 6.593 -4.062 -36.578 1.00 90.31 314 VAL A CA 1
ATOM 2461 C C . VAL A 1 314 ? 6.940 -2.765 -37.321 1.00 90.31 314 VAL A C 1
ATOM 2463 O O . VAL A 1 314 ? 7.081 -2.751 -38.541 1.00 90.31 314 VAL A O 1
ATOM 2466 N N . ARG A 1 315 ? 7.139 -1.654 -36.597 1.00 90.88 315 ARG A N 1
ATOM 2467 C CA . ARG A 1 315 ? 7.502 -0.370 -37.220 1.00 90.88 315 ARG A CA 1
ATOM 2468 C C . ARG A 1 315 ? 8.906 -0.353 -37.817 1.00 90.88 315 ARG A C 1
ATOM 2470 O O . ARG A 1 315 ? 9.112 0.368 -38.789 1.00 90.88 315 ARG A O 1
ATOM 2477 N N . LYS A 1 316 ? 9.861 -1.090 -37.245 1.00 88.62 316 LYS A N 1
ATOM 2478 C CA . LYS A 1 316 ? 11.224 -1.212 -37.791 1.00 88.62 316 LYS A CA 1
ATOM 2479 C C . LYS A 1 316 ? 11.243 -2.001 -39.098 1.00 88.62 316 LYS A C 1
ATOM 2481 O O . LYS A 1 316 ? 12.071 -1.701 -39.951 1.00 88.62 316 LYS A O 1
ATOM 2486 N N . ALA A 1 317 ? 10.342 -2.973 -39.237 1.00 84.56 317 ALA A N 1
ATOM 2487 C CA . ALA A 1 317 ? 10.207 -3.791 -40.436 1.00 84.56 317 ALA A CA 1
ATOM 2488 C C . ALA A 1 317 ? 9.545 -3.044 -41.608 1.00 84.56 317 ALA A C 1
ATOM 2490 O O . ALA A 1 317 ? 9.695 -3.449 -42.760 1.00 84.56 317 ALA A O 1
ATOM 2491 N N . PHE A 1 318 ? 8.845 -1.931 -41.354 1.00 87.06 318 PHE A N 1
ATOM 2492 C CA . PHE A 1 318 ? 8.323 -1.104 -42.438 1.00 87.06 318 PHE A CA 1
ATOM 2493 C C . PHE A 1 318 ? 9.451 -0.403 -43.211 1.00 87.06 318 PHE A C 1
ATOM 2495 O O . PHE A 1 318 ? 10.396 0.113 -42.601 1.00 87.06 318 PHE A O 1
ATOM 2502 N N . PRO A 1 319 ? 9.340 -0.302 -44.550 1.00 78.75 319 PRO A N 1
ATOM 2503 C CA . PRO A 1 319 ? 10.314 0.421 -45.353 1.00 78.75 319 PRO A CA 1
ATOM 2504 C C . PRO A 1 319 ? 10.399 1.875 -44.880 1.00 78.75 319 PRO A C 1
ATOM 2506 O O . PRO A 1 319 ? 9.392 2.583 -44.780 1.00 78.75 319 PRO A O 1
ATOM 2509 N N . LYS A 1 320 ? 11.619 2.332 -44.571 1.00 75.88 320 LYS A N 1
ATOM 2510 C CA . LYS A 1 320 ? 11.863 3.728 -44.197 1.00 75.88 320 LYS A CA 1
ATOM 2511 C C . LYS A 1 320 ? 11.435 4.609 -45.366 1.00 75.88 320 LYS A C 1
ATOM 2513 O O . LYS A 1 320 ? 11.898 4.412 -46.488 1.00 75.88 320 LYS A O 1
ATOM 2518 N N . ALA A 1 321 ? 10.555 5.575 -45.104 1.00 65.62 321 ALA A N 1
ATOM 2519 C CA . ALA A 1 321 ? 10.159 6.544 -46.115 1.00 65.62 321 ALA A CA 1
ATOM 2520 C C . ALA A 1 321 ? 11.419 7.200 -46.698 1.00 65.62 321 ALA A C 1
ATOM 2522 O O . ALA A 1 321 ? 12.274 7.668 -45.939 1.00 65.62 321 ALA A O 1
ATOM 2523 N N . ALA A 1 322 ? 11.531 7.219 -48.029 1.00 54.38 322 ALA A N 1
ATOM 2524 C CA . ALA A 1 322 ? 12.606 7.931 -48.702 1.00 54.38 322 ALA A CA 1
ATOM 2525 C C . ALA A 1 322 ? 12.655 9.371 -48.159 1.00 54.38 322 ALA A C 1
ATOM 2527 O O . ALA A 1 322 ? 11.591 9.984 -47.988 1.00 54.38 322 ALA A O 1
ATOM 2528 N N . PRO A 1 323 ? 13.846 9.912 -47.837 1.00 55.34 323 PRO A N 1
ATOM 2529 C CA . PRO A 1 323 ? 13.956 11.268 -47.327 1.00 55.34 323 PRO A CA 1
ATOM 2530 C C . PRO A 1 323 ? 13.258 12.195 -48.317 1.00 55.34 323 PRO A C 1
ATOM 2532 O O . PRO A 1 323 ? 13.600 12.207 -49.501 1.00 55.34 323 PRO A O 1
ATOM 2535 N N . LYS A 1 324 ? 12.242 12.934 -47.846 1.00 54.00 324 LYS A N 1
ATOM 2536 C CA . LYS A 1 324 ? 11.607 13.982 -48.649 1.00 54.00 324 LYS A CA 1
ATOM 2537 C C . LYS A 1 324 ? 12.738 14.854 -49.178 1.00 54.00 324 LYS A C 1
ATOM 2539 O O . LYS A 1 324 ? 13.433 15.485 -48.380 1.00 54.00 324 LYS A O 1
ATOM 2544 N N . ARG A 1 325 ? 12.955 14.835 -50.500 1.00 45.72 325 ARG A N 1
ATOM 2545 C CA . ARG A 1 325 ? 13.882 15.749 -51.170 1.00 45.72 325 ARG A CA 1
ATOM 2546 C C . ARG A 1 325 ? 13.590 17.139 -50.614 1.00 45.72 325 ARG A C 1
ATOM 2548 O O . ARG A 1 325 ? 12.434 17.567 -50.639 1.00 45.72 325 ARG A O 1
ATOM 2555 N N . LYS A 1 326 ? 14.613 17.793 -50.048 1.00 46.06 326 LYS A N 1
ATOM 2556 C CA . LYS A 1 326 ? 14.547 19.219 -49.720 1.00 46.06 326 LYS A CA 1
ATOM 2557 C C . LYS A 1 326 ? 13.957 19.904 -50.946 1.00 46.06 326 LYS A C 1
ATOM 2559 O O . LYS A 1 326 ? 14.439 19.659 -52.051 1.00 46.06 326 LYS A O 1
ATOM 2564 N N . ALA A 1 327 ? 12.879 20.657 -50.747 1.00 43.53 327 ALA A N 1
ATOM 2565 C CA . ALA A 1 327 ? 12.316 21.476 -51.801 1.00 43.53 327 ALA A CA 1
ATOM 2566 C C . ALA A 1 327 ? 13.464 22.300 -52.389 1.00 43.53 327 ALA A C 1
ATOM 2568 O O . ALA A 1 327 ? 14.121 23.054 -51.673 1.00 43.53 327 ALA A O 1
ATOM 2569 N N . GLN A 1 328 ? 13.762 22.042 -53.657 1.00 42.53 328 GLN A N 1
ATOM 2570 C CA . GLN A 1 328 ? 14.623 22.888 -54.461 1.00 42.53 328 GLN A CA 1
ATOM 2571 C C . GLN A 1 328 ? 13.970 24.272 -54.459 1.00 42.53 328 GLN A C 1
ATOM 2573 O O . GLN A 1 328 ? 12.754 24.369 -54.639 1.00 42.53 328 GLN A O 1
ATOM 2578 N N . GLU A 1 329 ? 14.754 25.305 -54.164 1.00 42.19 329 GLU A N 1
ATOM 2579 C CA . GLU A 1 329 ? 14.311 26.696 -54.179 1.00 42.19 329 GLU A CA 1
ATOM 2580 C C . GLU A 1 329 ? 13.632 26.995 -55.521 1.00 42.19 329 GLU A C 1
ATOM 2582 O O . GLU A 1 329 ? 14.259 26.941 -56.578 1.00 42.19 329 GLU A O 1
ATOM 2587 N N . VAL A 1 330 ? 12.329 27.271 -55.476 1.00 40.62 330 VAL A N 1
ATOM 2588 C CA . VAL A 1 330 ? 11.608 27.877 -56.595 1.00 40.62 330 VAL A CA 1
ATOM 2589 C C . VAL A 1 330 ? 11.696 29.391 -56.386 1.00 40.62 330 VAL A C 1
ATOM 2591 O O . VAL A 1 330 ? 11.404 29.852 -55.277 1.00 40.62 330 VAL A O 1
ATOM 2594 N N . PRO A 1 331 ? 12.128 30.166 -57.396 1.00 39.28 331 PRO A N 1
ATOM 2595 C CA . PRO A 1 331 ? 12.340 31.599 -57.264 1.00 39.28 331 PRO A CA 1
ATOM 2596 C C . PRO A 1 331 ? 11.035 32.331 -56.945 1.00 39.28 331 PRO A C 1
ATOM 2598 O O . PRO A 1 331 ? 9.950 31.972 -57.405 1.00 39.28 331 PRO A O 1
ATOM 2601 N N . ALA A 1 332 ? 11.173 33.378 -56.137 1.00 45.91 332 ALA A N 1
ATOM 2602 C CA . ALA A 1 332 ? 10.103 34.257 -55.714 1.00 45.91 332 ALA A CA 1
ATOM 2603 C C . ALA A 1 332 ? 9.484 34.996 -56.908 1.00 45.91 332 ALA A C 1
ATOM 2605 O O . ALA A 1 332 ? 10.035 36.000 -57.339 1.00 45.91 332 ALA A O 1
ATOM 2606 N N . ASN A 1 333 ? 8.344 34.522 -57.415 1.00 46.44 333 ASN A N 1
ATOM 2607 C CA . ASN A 1 333 ? 7.235 35.374 -57.848 1.00 46.44 333 ASN A CA 1
ATOM 2608 C C . ASN A 1 333 ? 6.014 34.516 -58.216 1.00 46.44 333 ASN A C 1
ATOM 2610 O O . ASN A 1 333 ? 6.082 33.779 -59.195 1.00 46.44 333 ASN A O 1
ATOM 2614 N N . GLN A 1 334 ? 4.923 34.613 -57.451 1.00 38.66 334 GLN A N 1
ATOM 2615 C CA . GLN A 1 334 ? 3.538 34.702 -57.945 1.00 38.66 334 GLN A CA 1
ATOM 2616 C C . GLN A 1 334 ? 2.538 34.663 -56.778 1.00 38.66 334 GLN A C 1
ATOM 2618 O O . GLN A 1 334 ? 2.642 33.870 -55.842 1.00 38.66 334 GLN A O 1
ATOM 2623 N N . GLU A 1 335 ? 1.597 35.599 -56.844 1.00 39.94 335 GLU A N 1
ATOM 2624 C CA . GLU A 1 335 ? 0.590 35.947 -55.850 1.00 39.94 335 GLU A CA 1
ATOM 2625 C C . GLU A 1 335 ? -0.515 34.898 -55.621 1.00 39.94 335 GLU A C 1
ATOM 2627 O O . GLU A 1 335 ? -0.899 34.139 -56.504 1.00 39.94 335 GLU A O 1
ATOM 2632 N N . ALA A 1 336 ? -1.107 35.032 -54.425 1.00 36.84 336 ALA A N 1
ATOM 2633 C CA . ALA A 1 336 ? -2.496 34.755 -54.034 1.00 36.84 336 ALA A CA 1
ATOM 2634 C C . ALA A 1 336 ? -2.938 33.301 -53.746 1.00 36.84 336 ALA A C 1
ATOM 2636 O O . ALA A 1 336 ? -3.214 32.503 -54.632 1.00 36.84 336 ALA A O 1
ATOM 2637 N N . GLN A 1 337 ? -3.227 33.006 -52.469 1.00 35.94 337 GLN A N 1
ATOM 2638 C CA . GLN A 1 337 ? -4.574 33.215 -51.895 1.00 35.94 337 GLN A CA 1
ATOM 2639 C C . GLN A 1 337 ? -4.614 32.889 -50.378 1.00 35.94 337 GLN A C 1
ATOM 2641 O O . GLN A 1 337 ? -4.024 31.901 -49.933 1.00 35.94 337 GLN A O 1
ATOM 2646 N N . PRO A 1 338 ? -5.338 33.674 -49.553 1.00 41.81 338 PRO A N 1
ATOM 2647 C CA . PRO A 1 338 ? -5.381 33.492 -48.105 1.00 41.81 338 PRO A CA 1
ATOM 2648 C C . PRO A 1 338 ? -6.375 32.391 -47.695 1.00 41.81 338 PRO A C 1
ATOM 2650 O O . PRO A 1 338 ? -7.594 32.552 -47.789 1.00 41.81 338 PRO A O 1
ATOM 2653 N N . LYS A 1 339 ? -5.881 31.272 -47.146 1.00 39.69 339 LYS A N 1
ATOM 2654 C CA . LYS A 1 339 ? -6.741 30.299 -46.452 1.00 39.69 339 LYS A CA 1
ATOM 2655 C C . LYS A 1 339 ? -7.128 30.828 -45.067 1.00 39.69 339 LYS A C 1
ATOM 2657 O O . LYS A 1 339 ? -6.338 30.823 -44.127 1.00 39.69 339 LYS A O 1
ATOM 2662 N N . ARG A 1 340 ? -8.386 31.274 -44.985 1.00 38.09 340 ARG A N 1
ATOM 2663 C CA . ARG A 1 340 ? -9.174 31.604 -43.786 1.00 38.09 340 ARG A CA 1
ATOM 2664 C C . ARG A 1 340 ? -8.774 30.781 -42.547 1.00 38.09 340 ARG A C 1
ATOM 2666 O O . ARG A 1 340 ? -9.031 29.581 -42.482 1.00 38.09 340 ARG A O 1
ATOM 2673 N N . ARG A 1 341 ? -8.262 31.458 -41.513 1.00 43.28 341 ARG A N 1
ATOM 2674 C CA . ARG A 1 341 ? -8.327 30.987 -40.119 1.00 43.28 341 ARG A CA 1
ATOM 2675 C C . ARG A 1 341 ? -9.796 30.975 -39.695 1.00 43.28 341 ARG A C 1
ATOM 2677 O O . ARG A 1 341 ? -10.408 32.038 -39.636 1.00 43.28 341 ARG A O 1
ATOM 2684 N N . ARG A 1 342 ? -10.359 29.808 -39.365 1.00 40.59 342 ARG A N 1
ATOM 2685 C CA . ARG A 1 342 ? -11.612 29.757 -38.599 1.00 40.59 342 ARG A CA 1
ATOM 2686 C C . ARG A 1 342 ? -11.267 29.678 -37.116 1.00 40.59 342 ARG A C 1
ATOM 2688 O O . ARG A 1 342 ? -10.596 28.752 -36.667 1.00 40.59 342 ARG A O 1
ATOM 2695 N N . ALA A 1 343 ? -11.661 30.736 -36.419 1.00 37.84 343 ALA A N 1
ATOM 2696 C CA . ALA A 1 343 ? -11.466 30.968 -35.004 1.00 37.84 343 ALA A CA 1
ATOM 2697 C C . ALA A 1 343 ? -12.176 29.917 -34.140 1.00 37.84 343 ALA A C 1
ATOM 2699 O O . ALA A 1 343 ? -13.225 29.384 -34.512 1.00 37.84 343 ALA A O 1
ATOM 2700 N N . LYS A 1 344 ? -11.589 29.676 -32.963 1.00 38.62 344 LYS A N 1
ATOM 2701 C CA . LYS A 1 344 ? -12.247 29.042 -31.821 1.00 38.62 344 LYS A CA 1
ATOM 2702 C C . LYS A 1 344 ? -13.523 29.815 -31.501 1.00 38.62 344 LYS A C 1
ATOM 2704 O O . LYS A 1 344 ? -13.463 31.016 -31.258 1.00 38.62 344 LYS A O 1
ATOM 2709 N N . THR A 1 345 ? -14.640 29.107 -31.487 1.00 35.28 345 THR A N 1
ATOM 2710 C CA . THR A 1 345 ? -15.886 29.546 -30.865 1.00 35.28 345 THR A CA 1
ATOM 2711 C C . THR A 1 345 ? -16.048 28.766 -29.565 1.00 35.28 345 THR A C 1
ATOM 2713 O O . THR A 1 345 ? -15.963 27.541 -29.559 1.00 35.28 345 THR A O 1
ATOM 2716 N N . ASN A 1 346 ? -16.140 29.515 -28.473 1.00 32.09 346 ASN A N 1
ATOM 2717 C CA . ASN A 1 346 ? -16.891 29.241 -27.246 1.00 32.09 346 ASN A CA 1
ATOM 2718 C C . ASN A 1 346 ? -17.047 30.609 -26.551 1.00 32.09 346 ASN A C 1
ATOM 2720 O O . ASN A 1 346 ? -16.141 31.439 -26.710 1.00 32.09 346 ASN A O 1
ATOM 2724 N N . PRO A 1 347 ? -18.120 30.871 -25.792 1.00 42.75 347 PRO A N 1
ATOM 2725 C CA . PRO A 1 347 ? -19.078 29.929 -25.201 1.00 42.75 347 PRO A CA 1
ATOM 2726 C C . PRO A 1 347 ? -20.327 29.661 -26.044 1.00 42.75 347 PRO A C 1
ATOM 2728 O O . PRO A 1 347 ? -20.699 30.542 -26.852 1.00 42.75 347 PRO A O 1
#

Organism: NCBI:txid2562237

pLDDT: mean 80.58, std 18.09, range [32.09, 97.0]

Secondary structure (DSSP, 8-state):
---------------EEE-TTT--EEEGGGEEEETTEEEEHHHHHHHHHHHHHHSSS-GGGTT--HHHHHHHHHHHHHT--TTSPPPHHHHHHHHHHHHHHHHHHHHHHHHS---EEHHHHHHTT--HHHHHTSEEEEETTTTEEEEE----PPPHHHHHHHHHHHHHHHHHHHHHHHHHHTTS---------HHHHHHHHHHHHHHHHHHHHHHHHHHHHHHHHHHHHHHHHHHHHHHHHHH-TTS-HHHHHHHHHHHHHHHHHHHHHHHHHHHHHHHTTS-GGGPPPPPPPSS-HHHHHHHHHHHHHHHHHHHHHSPPPPP--------S---------------

Sequence (347 aa):
MAAADSQVTQPEMPEQMKCWLCAQSFDAGQGRLHGKKFLCGLCSNAHRTMRRNLGGYPEEMQTFTSEEISDLFRTLHSKKPAGGGLNWQTMKAVMCTNIATRQIEQAKDKVKGEWLPASVWETRGWAKETIEHQDNKWSDEYNTQVYKIRITSETWAQIHERIAESLLRQERDATKKRGKEAEDLDVPMASVPKDDKDKKGQVAAAKKQERENEKIHALAARAVGAWTKILGQCEKMADKVHSTAAMPAETMQTYDELTAKLQKNMTAARQAINGFEQNKGKPVEDMAALAELPFQAADVKIVTQQSGVILKEVRKAFPKAAPKRKAQEVPANQEAQPKRRRAKTNP

Foldseek 3Di:
DDDDPPPDPDPDDADWDAAQQQRDTDGPVQFDDDPPHTHGPQRVVLQVLCCQQQVHDQPLCVPPDSVLRNVLSVVQVVVQDDPDHRDPVNSLVSVLLSSLVVVQVVVVVVQPFDFAALVVVVVVVDDSVLQVPADWDQDPVVNHITGTDRDDDDDSVRSSVVSSVSSVVSSVVSVVVVVVVVVVDPDDDDDDDPVVVVVVVLVVVLVVLLVVLVVLLVLLVLLCVLCVVLLVVLVVCVVVQVPQPQRDPVLNVLSVVLNVVSVQQNVLSVQSNVLSVVQPPPDSSPRDRRDHGPDDSVVSVVSSVSSVVSVVSSVVSDDDPDPDPDPDDDDDDDDDDDDDDDDDDDD

Radius of gyration: 34.75 Å; chains: 1; bounding box: 84×61×130 Å